Protein AF-A0A849IU50-F1 (afdb_monomer_lite)

Secondary structure (DSSP, 8-state):
----SSHHHHHHHHHHHHHHHHHHHHHHHHHHHHHTT--------S--TTGGGTS---HHHHHHTTPEE---EE-TTSSEEEEEEEETTEEEEEEEESS-TT-EEE-SSPBPP-GGG---SEEE-TTSSEEEEEBTTS-EEEEETTT--EEEEE-SS-EEEEEE-TTSSEEEEEETTTEEEEEEEETTEEEEEEEEE-----S--PPP-

Structure (mmCIF, N/CA/C/O backbone):
data_AF-A0A849IU50-F1
#
_entry.id   AF-A0A849IU50-F1
#
loop_
_atom_site.group_PDB
_atom_site.id
_atom_site.type_symbol
_atom_site.label_atom_id
_atom_site.label_alt_id
_atom_site.label_comp_id
_atom_site.label_asym_id
_atom_site.label_entity_id
_atom_site.label_seq_id
_atom_site.pdbx_PDB_ins_code
_atom_site.Cartn_x
_atom_site.Cartn_y
_atom_site.Cartn_z
_atom_site.occupancy
_atom_site.B_iso_or_equiv
_atom_site.auth_seq_id
_atom_site.auth_comp_id
_atom_site.auth_asym_id
_atom_site.auth_atom_id
_atom_site.pdbx_PDB_model_num
ATOM 1 N N . MET A 1 1 ? 48.945 -12.410 -30.401 1.00 40.97 1 MET A N 1
ATOM 2 C CA . MET A 1 1 ? 48.458 -11.023 -30.234 1.00 40.97 1 MET A CA 1
ATOM 3 C C . MET A 1 1 ? 46.936 -11.037 -30.198 1.00 40.97 1 MET A C 1
ATOM 5 O O . MET A 1 1 ? 46.353 -11.121 -31.264 1.00 40.97 1 MET A O 1
ATOM 9 N N . SER A 1 2 ? 46.292 -11.026 -29.023 1.00 43.66 2 SER A N 1
ATOM 10 C CA . SER A 1 2 ? 44.904 -10.536 -28.884 1.00 43.66 2 SER A CA 1
ATOM 11 C C . SER A 1 2 ? 44.468 -10.513 -27.413 1.00 43.66 2 SER A C 1
ATOM 13 O O . SER A 1 2 ? 43.942 -11.493 -26.901 1.00 43.66 2 SER A O 1
ATOM 15 N N . THR A 1 3 ? 44.691 -9.400 -26.715 1.00 44.81 3 THR A N 1
ATOM 16 C CA . THR A 1 3 ? 44.113 -9.148 -25.381 1.00 44.81 3 THR A CA 1
ATOM 17 C C . THR A 1 3 ? 43.923 -7.646 -25.175 1.00 44.81 3 THR A C 1
ATOM 19 O O . THR A 1 3 ? 44.649 -7.046 -24.397 1.00 44.81 3 THR A O 1
ATOM 22 N N . HIS A 1 4 ? 42.973 -7.009 -25.874 1.00 45.38 4 HIS A N 1
ATOM 23 C CA . HIS A 1 4 ? 42.577 -5.624 -25.539 1.00 45.38 4 HIS A CA 1
ATOM 24 C C . HIS A 1 4 ? 41.093 -5.256 -25.748 1.00 45.38 4 HIS A C 1
ATOM 26 O O . HIS A 1 4 ? 40.709 -4.129 -25.451 1.00 45.38 4 HIS A O 1
ATOM 32 N N . TYR A 1 5 ? 40.206 -6.176 -26.148 1.00 42.84 5 TYR A N 1
ATOM 33 C CA . TYR A 1 5 ? 38.819 -5.809 -26.504 1.00 42.84 5 TYR A CA 1
ATOM 34 C C . TYR A 1 5 ? 37.797 -5.794 -25.339 1.00 42.84 5 TYR A C 1
ATOM 36 O O . TYR A 1 5 ? 36.675 -5.324 -25.502 1.00 42.84 5 TYR A O 1
ATOM 44 N N . GLY A 1 6 ? 38.158 -6.270 -24.139 1.00 37.28 6 GLY A N 1
ATOM 45 C CA . GLY A 1 6 ? 37.210 -6.451 -23.020 1.00 37.28 6 GLY A CA 1
ATOM 46 C C . GLY A 1 6 ? 37.009 -5.248 -22.083 1.00 37.28 6 GLY A C 1
ATOM 47 O O . GLY A 1 6 ? 36.030 -5.210 -21.334 1.00 37.28 6 GLY A O 1
ATOM 48 N N . ALA A 1 7 ? 37.911 -4.262 -22.101 1.00 41.66 7 ALA A N 1
ATOM 49 C CA . ALA A 1 7 ? 37.886 -3.138 -21.156 1.00 41.66 7 ALA A CA 1
ATOM 50 C C . ALA A 1 7 ? 36.984 -1.973 -21.616 1.00 41.66 7 ALA A C 1
ATOM 52 O O . ALA A 1 7 ? 36.326 -1.337 -20.789 1.00 41.66 7 ALA A O 1
ATOM 53 N N . GLY A 1 8 ? 36.878 -1.734 -22.930 1.00 37.03 8 GLY A N 1
ATOM 54 C CA . GLY A 1 8 ? 36.106 -0.613 -23.489 1.00 37.03 8 GLY A CA 1
ATOM 55 C C . GLY A 1 8 ? 34.594 -0.723 -23.260 1.00 37.03 8 GLY A C 1
ATOM 56 O O . GLY A 1 8 ? 33.933 0.260 -22.926 1.00 37.03 8 GLY A O 1
ATOM 57 N N . VAL A 1 9 ? 34.038 -1.937 -23.333 1.00 43.34 9 VAL A N 1
ATOM 58 C CA . VAL A 1 9 ? 32.589 -2.174 -23.180 1.00 43.34 9 VAL A CA 1
ATOM 59 C C . VAL A 1 9 ? 32.124 -2.000 -21.724 1.00 43.34 9 VAL A C 1
ATOM 61 O O . VAL A 1 9 ? 31.010 -1.533 -21.479 1.00 43.34 9 VAL A O 1
ATOM 64 N N . ARG A 1 10 ? 32.981 -2.306 -20.735 1.00 45.91 10 ARG A N 1
ATOM 65 C CA . ARG A 1 10 ? 32.671 -2.082 -19.308 1.00 45.91 10 ARG A CA 1
ATOM 66 C C . ARG A 1 10 ? 32.697 -0.597 -18.937 1.00 45.91 10 ARG A C 1
ATOM 68 O O . ARG A 1 10 ? 31.856 -0.166 -18.150 1.00 45.91 10 ARG A O 1
ATOM 75 N N . MET A 1 11 ? 33.595 0.196 -19.531 1.00 42.31 11 MET A N 1
ATOM 76 C CA . MET A 1 11 ? 33.608 1.652 -19.333 1.00 42.31 11 MET A CA 1
ATOM 77 C C . MET A 1 11 ? 32.380 2.337 -19.947 1.00 42.31 11 MET A C 1
ATOM 79 O O . MET A 1 11 ? 31.773 3.184 -19.294 1.00 42.31 11 MET A O 1
ATOM 83 N N . LEU A 1 12 ? 31.948 1.928 -21.145 1.00 39.84 12 LEU A N 1
ATOM 84 C CA . LEU A 1 12 ? 30.780 2.511 -21.822 1.00 39.84 12 LEU A CA 1
ATOM 85 C C . LEU A 1 12 ? 29.457 2.263 -21.072 1.00 39.84 12 LEU A C 1
ATOM 87 O O . LEU A 1 12 ? 28.616 3.160 -20.994 1.00 39.84 12 LEU A O 1
ATOM 91 N N . LYS A 1 13 ? 29.288 1.090 -20.441 1.00 41.19 13 LYS A N 1
ATOM 92 C CA . LYS A 1 13 ? 28.121 0.804 -19.583 1.00 41.19 13 LYS A CA 1
ATOM 93 C C . LYS A 1 13 ? 28.115 1.646 -18.301 1.00 41.19 13 LYS A C 1
ATOM 95 O O . LYS A 1 13 ? 27.057 2.105 -17.879 1.00 41.19 13 LYS A O 1
ATOM 100 N N . ARG A 1 14 ? 29.288 1.905 -17.707 1.00 42.28 14 ARG A N 1
ATOM 101 C CA . ARG A 1 14 ? 29.425 2.744 -16.502 1.00 42.28 14 ARG A CA 1
ATOM 102 C C . ARG A 1 14 ? 29.185 4.228 -16.806 1.00 42.28 14 ARG A C 1
ATOM 104 O O . ARG A 1 14 ? 28.543 4.907 -16.013 1.00 42.28 14 ARG A O 1
ATOM 111 N N . ALA A 1 15 ? 29.622 4.705 -17.973 1.00 37.53 15 ALA A N 1
ATOM 112 C CA . ALA A 1 15 ? 29.399 6.078 -18.428 1.00 37.53 15 ALA A CA 1
ATOM 113 C C . ALA A 1 15 ? 27.917 6.372 -18.728 1.00 37.53 15 ALA A C 1
ATOM 115 O O . ALA A 1 15 ? 27.412 7.412 -18.311 1.00 37.53 15 ALA A O 1
ATOM 116 N N . ARG A 1 16 ? 27.190 5.434 -19.360 1.00 46.94 16 ARG A N 1
ATOM 117 C CA . ARG A 1 16 ? 25.733 5.562 -19.563 1.00 46.94 16 ARG A CA 1
ATOM 118 C C . ARG A 1 16 ? 24.959 5.564 -18.244 1.00 46.94 16 ARG A C 1
ATOM 120 O O . ARG A 1 16 ? 24.074 6.392 -18.075 1.00 46.94 16 ARG A O 1
ATOM 127 N N . ARG A 1 17 ? 25.355 4.723 -17.279 1.00 43.34 17 ARG A N 1
ATOM 128 C CA . ARG A 1 17 ? 24.753 4.681 -15.934 1.00 43.34 17 ARG A CA 1
ATOM 129 C C . ARG A 1 17 ? 24.922 6.015 -15.195 1.00 43.34 17 ARG A C 1
ATOM 131 O O . ARG A 1 17 ? 23.960 6.525 -14.646 1.00 43.34 17 ARG A O 1
ATOM 138 N N . LEU A 1 18 ? 26.111 6.621 -15.255 1.00 44.47 18 LEU A N 1
ATOM 139 C CA . LEU A 1 18 ? 26.387 7.925 -14.630 1.00 44.47 18 LEU A CA 1
ATOM 140 C C . LEU A 1 18 ? 25.690 9.098 -15.338 1.00 44.47 18 LEU A C 1
ATOM 142 O O . LEU A 1 18 ? 25.283 10.050 -14.677 1.00 44.47 18 LEU A O 1
ATOM 146 N N . SER A 1 19 ? 25.536 9.028 -16.663 1.00 40.59 19 SER A N 1
ATOM 147 C CA . SER A 1 19 ? 24.771 10.005 -17.448 1.00 40.59 19 SER A CA 1
ATOM 148 C C . SER A 1 19 ? 23.280 9.956 -17.101 1.00 40.59 19 SER A C 1
ATOM 150 O O . SER A 1 19 ? 22.681 11.002 -16.870 1.00 40.59 19 SER A O 1
ATOM 152 N N . GLN A 1 20 ? 22.710 8.759 -16.958 1.00 45.75 20 GLN A N 1
ATOM 153 C CA . GLN A 1 20 ? 21.302 8.568 -16.610 1.00 45.75 20 GLN A CA 1
ATOM 154 C C . GLN A 1 20 ? 21.003 9.007 -15.165 1.00 45.75 20 GLN A C 1
ATOM 156 O O . GLN A 1 20 ? 20.017 9.691 -14.922 1.00 45.75 20 GLN A O 1
ATOM 161 N N . THR A 1 21 ? 21.900 8.728 -14.209 1.00 44.00 21 THR A N 1
ATOM 162 C CA . THR A 1 21 ? 21.760 9.214 -12.822 1.00 44.00 21 THR A CA 1
ATOM 163 C C . THR A 1 21 ? 21.886 10.737 -12.709 1.00 44.00 21 THR A C 1
ATOM 165 O O . THR A 1 21 ? 21.257 11.337 -11.840 1.00 44.00 21 THR A O 1
ATOM 168 N N . ARG A 1 22 ? 22.682 11.387 -13.571 1.00 51.91 22 ARG A N 1
ATOM 169 C CA . ARG A 1 22 ? 22.778 12.857 -13.618 1.00 51.91 22 ARG A CA 1
ATOM 170 C C . ARG A 1 22 ? 21.532 13.497 -14.223 1.00 51.91 22 ARG A C 1
ATOM 172 O O . ARG A 1 22 ? 21.048 14.464 -13.650 1.00 51.91 22 ARG A O 1
ATOM 179 N N . GLN A 1 23 ? 20.988 12.916 -15.291 1.00 56.03 23 GLN A N 1
ATOM 180 C CA . GLN A 1 23 ? 19.752 13.397 -15.911 1.00 56.03 23 GLN A CA 1
ATOM 181 C C . GLN A 1 23 ? 18.566 13.301 -14.939 1.00 56.03 23 GLN A C 1
ATOM 183 O O . GLN A 1 23 ? 17.853 14.275 -14.743 1.00 56.03 23 GLN A O 1
ATOM 188 N N . ILE A 1 24 ? 18.443 12.179 -14.217 1.00 51.12 24 ILE A N 1
ATOM 189 C CA . ILE A 1 24 ? 17.417 11.993 -13.176 1.00 51.12 24 ILE A CA 1
ATOM 190 C C . ILE A 1 24 ? 17.572 13.017 -12.038 1.00 51.12 24 ILE A C 1
ATOM 192 O O . ILE A 1 24 ? 16.579 13.467 -11.478 1.00 51.12 24 ILE A O 1
ATOM 196 N N . ARG A 1 25 ? 18.802 13.416 -11.683 1.00 51.44 25 ARG A N 1
ATOM 197 C CA . ARG A 1 25 ? 19.039 14.460 -10.669 1.00 51.44 25 ARG A CA 1
ATOM 198 C C . ARG A 1 25 ? 18.658 15.860 -11.156 1.00 51.44 25 ARG A C 1
ATOM 200 O O . ARG A 1 25 ? 18.126 16.621 -10.358 1.00 51.44 25 ARG A O 1
ATOM 207 N N . GLN A 1 26 ? 18.902 16.186 -12.425 1.00 57.94 26 GLN A N 1
ATOM 208 C CA . GLN A 1 26 ? 18.514 17.478 -13.004 1.00 57.94 26 GLN A CA 1
ATOM 209 C C . GLN A 1 26 ? 16.997 17.601 -13.156 1.00 57.94 26 GLN A C 1
ATOM 211 O O . GLN A 1 26 ? 16.426 18.566 -12.658 1.00 57.94 26 GLN A O 1
ATOM 216 N N . ASP A 1 27 ? 16.332 16.580 -13.697 1.00 55.53 27 ASP A N 1
ATOM 217 C CA . ASP A 1 27 ? 14.871 16.578 -13.834 1.00 55.53 27 ASP A CA 1
ATOM 218 C C . ASP A 1 27 ? 14.171 16.620 -12.454 1.00 55.53 27 ASP A C 1
ATOM 220 O O . ASP A 1 27 ? 13.093 17.199 -12.308 1.00 55.53 27 ASP A O 1
ATOM 224 N N . ARG A 1 28 ? 14.801 16.048 -11.411 1.00 52.62 28 ARG A N 1
ATOM 225 C CA . ARG A 1 28 ? 14.364 16.158 -10.005 1.00 52.62 28 ARG A CA 1
ATOM 226 C C . ARG A 1 28 ? 14.528 17.566 -9.439 1.00 52.62 28 ARG A C 1
ATOM 228 O O . ARG A 1 28 ? 13.620 18.028 -8.757 1.00 52.62 28 ARG A O 1
ATOM 235 N N . GLN A 1 29 ? 15.646 18.236 -9.711 1.00 50.09 29 GLN A N 1
ATOM 236 C CA . GLN A 1 29 ? 15.882 19.599 -9.235 1.00 50.09 29 GLN A CA 1
ATOM 237 C C . GLN A 1 29 ? 14.910 20.587 -9.898 1.00 50.09 29 GLN A C 1
ATOM 239 O O . GLN A 1 29 ? 14.308 21.403 -9.212 1.00 50.09 29 GLN A O 1
ATOM 244 N N . GLU A 1 30 ? 14.635 20.426 -11.194 1.00 55.97 30 GLU A N 1
ATOM 245 C CA . GLU A 1 30 ? 13.658 21.253 -11.912 1.00 55.97 30 GLU A CA 1
ATOM 246 C C . GLU A 1 30 ? 12.204 20.996 -11.470 1.00 55.97 30 GLU A C 1
ATOM 248 O O . GLU A 1 30 ? 11.379 21.911 -11.491 1.00 55.97 30 GLU A O 1
ATOM 253 N N . ARG A 1 31 ? 11.862 19.770 -11.039 1.00 55.56 31 ARG A N 1
ATOM 254 C CA . ARG A 1 31 ? 10.550 19.471 -10.431 1.00 55.56 31 ARG A CA 1
ATOM 255 C C . ARG A 1 31 ? 10.438 20.002 -9.000 1.00 55.56 31 ARG A C 1
ATOM 257 O O . ARG A 1 31 ? 9.394 20.551 -8.659 1.00 55.56 31 ARG A O 1
ATOM 264 N N . GLN A 1 32 ? 11.500 19.902 -8.198 1.00 47.00 32 GLN A N 1
ATOM 265 C CA . GLN A 1 32 ? 11.554 20.482 -6.852 1.00 47.00 32 GLN A CA 1
ATOM 266 C C . GLN A 1 32 ? 11.503 22.011 -6.877 1.00 47.00 32 GLN A C 1
ATOM 268 O O . GLN A 1 32 ? 10.804 22.594 -6.060 1.00 47.00 32 GLN A O 1
ATOM 273 N N . GLU A 1 33 ? 12.150 22.672 -7.837 1.00 46.12 33 GLU A N 1
ATOM 274 C CA . GLU A 1 33 ? 12.083 24.132 -7.998 1.00 46.12 33 GLU A CA 1
ATOM 275 C C . GLU A 1 33 ? 10.693 24.602 -8.467 1.00 46.12 33 GLU A C 1
ATOM 277 O O . GLU A 1 33 ? 10.261 25.693 -8.105 1.00 46.12 33 GLU A O 1
ATOM 282 N N . ARG A 1 34 ? 9.931 23.759 -9.183 1.00 50.56 34 ARG A N 1
ATOM 283 C CA . ARG A 1 34 ? 8.513 24.028 -9.502 1.00 50.56 34 ARG A CA 1
ATOM 284 C C . ARG A 1 34 ? 7.551 23.747 -8.342 1.00 50.56 34 ARG A C 1
ATOM 286 O O . ARG A 1 34 ? 6.462 24.310 -8.330 1.00 50.56 34 ARG A O 1
ATOM 293 N N . GLN A 1 35 ? 7.923 22.887 -7.393 1.00 43.88 35 GLN A N 1
ATOM 294 C CA . GLN A 1 35 ? 7.148 22.587 -6.176 1.00 43.88 35 GLN A CA 1
ATOM 295 C C . GLN A 1 35 ? 7.587 23.409 -4.948 1.00 43.88 35 GLN A C 1
ATOM 297 O O . GLN A 1 35 ? 6.901 23.399 -3.929 1.00 43.88 35 GLN A O 1
ATOM 302 N N . GLY A 1 36 ? 8.703 24.134 -5.041 1.00 35.12 36 GLY A N 1
ATOM 303 C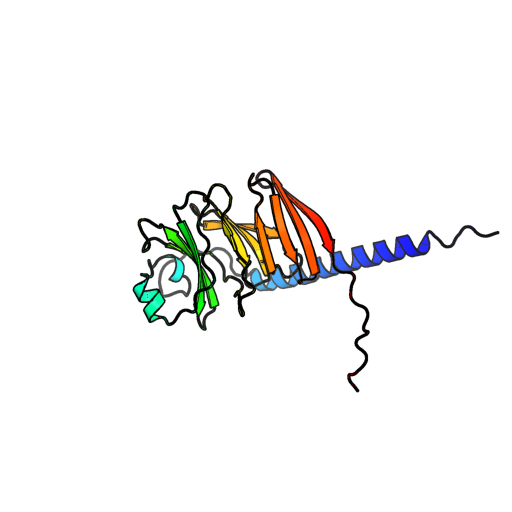 CA . GLY A 1 36 ? 9.400 24.764 -3.919 1.00 35.12 36 GLY A CA 1
ATOM 304 C C . GLY A 1 36 ? 8.839 26.091 -3.409 1.00 35.12 36 GLY A C 1
ATOM 305 O O . GLY A 1 36 ? 9.450 26.664 -2.514 1.00 35.12 36 GLY A O 1
ATOM 306 N N . ASP A 1 37 ? 7.702 26.576 -3.916 1.00 38.31 37 ASP A N 1
ATOM 307 C CA . ASP A 1 37 ? 7.102 27.838 -3.441 1.00 38.31 37 ASP A CA 1
ATOM 308 C C . ASP A 1 37 ? 5.909 27.646 -2.487 1.00 38.31 37 ASP A C 1
ATOM 310 O O . ASP A 1 37 ? 5.170 28.580 -2.192 1.00 38.31 37 ASP A O 1
ATOM 314 N N . GLN A 1 38 ? 5.716 26.438 -1.947 1.00 38.53 38 GLN A N 1
ATOM 315 C CA . GLN A 1 38 ? 4.809 26.228 -0.813 1.00 38.53 38 GLN A CA 1
ATOM 316 C C . GLN A 1 38 ? 5.605 26.006 0.468 1.00 38.53 38 GLN A C 1
ATOM 318 O O . GLN A 1 38 ? 5.629 24.933 1.070 1.00 38.53 38 GLN A O 1
ATOM 323 N N . GLY A 1 39 ? 6.273 27.087 0.876 1.00 29.62 39 GLY A N 1
ATOM 324 C CA . GLY A 1 39 ? 6.717 27.268 2.245 1.00 29.62 39 GLY A CA 1
ATOM 325 C C . GLY A 1 39 ? 5.530 27.114 3.191 1.00 29.62 39 GLY A C 1
ATOM 326 O O . GLY A 1 39 ? 4.493 27.753 3.029 1.00 29.62 39 GLY A O 1
ATOM 327 N N . CYS A 1 40 ? 5.708 26.238 4.173 1.00 34.72 40 CYS A N 1
ATOM 328 C CA . CYS A 1 40 ? 4.840 26.070 5.325 1.00 34.72 40 CYS A CA 1
ATOM 329 C C . CYS A 1 40 ? 4.443 27.445 5.900 1.00 34.72 40 CYS A C 1
ATOM 331 O O . CYS A 1 40 ? 5.247 28.107 6.557 1.00 34.72 40 CYS A O 1
ATOM 333 N N . LEU A 1 41 ? 3.207 27.881 5.645 1.00 24.56 41 LEU A N 1
ATOM 334 C CA . LEU A 1 41 ? 2.594 29.031 6.299 1.00 24.56 41 LEU A CA 1
ATOM 335 C C . LEU A 1 41 ? 1.184 28.637 6.747 1.00 24.56 41 LEU A C 1
ATOM 337 O O . LEU A 1 41 ? 0.235 28.611 5.969 1.00 24.56 41 LEU A O 1
ATOM 341 N N . ILE A 1 42 ? 1.052 28.314 8.032 1.00 41.75 42 ILE A N 1
ATOM 342 C CA . ILE A 1 42 ? -0.247 28.148 8.680 1.00 41.75 42 ILE A CA 1
ATOM 343 C C . ILE A 1 42 ? -0.816 29.546 8.942 1.00 41.75 42 ILE A C 1
ATOM 345 O O . ILE A 1 42 ? -0.403 30.196 9.900 1.00 41.75 42 ILE A O 1
ATOM 349 N N . ILE A 1 43 ? -1.800 29.986 8.148 1.00 26.73 43 ILE A N 1
ATOM 350 C CA . ILE A 1 43 ? -2.805 30.970 8.582 1.00 26.73 43 ILE A CA 1
ATOM 351 C C . ILE A 1 43 ? -4.201 30.507 8.145 1.00 26.73 43 ILE A C 1
ATOM 353 O O . ILE A 1 43 ? -4.432 30.033 7.040 1.00 26.73 43 ILE A O 1
ATOM 357 N N . LYS A 1 44 ? -5.111 30.608 9.110 1.00 41.91 44 LYS A N 1
ATOM 358 C CA . LYS A 1 44 ? -6.459 30.052 9.189 1.00 41.91 44 LYS A CA 1
ATOM 359 C C . LYS A 1 44 ? -7.475 30.904 8.409 1.00 41.91 44 LYS A C 1
ATOM 361 O O . LYS A 1 44 ? -7.455 32.123 8.537 1.00 41.91 44 LYS A O 1
ATOM 366 N N . LEU A 1 45 ? -8.443 30.194 7.814 1.00 32.25 45 LEU A N 1
ATOM 367 C CA . LEU A 1 45 ? -9.796 30.582 7.365 1.00 32.25 45 LEU A CA 1
ATOM 368 C C . LEU A 1 45 ? -9.989 30.865 5.867 1.00 32.25 45 LEU A C 1
ATOM 370 O O . LEU A 1 45 ? -9.614 31.916 5.364 1.00 32.25 45 LEU A O 1
ATOM 374 N N . GLY A 1 46 ? -10.754 29.965 5.231 1.00 31.08 46 GLY A N 1
ATOM 375 C CA . GLY A 1 46 ? -11.600 30.288 4.079 1.00 31.08 46 GLY A CA 1
ATOM 376 C C . GLY A 1 46 ? -11.559 29.279 2.932 1.00 31.08 46 GLY A C 1
ATOM 377 O O . GLY A 1 46 ? -11.029 29.612 1.886 1.00 31.08 46 GLY A O 1
ATOM 378 N N . LEU A 1 47 ? -12.168 28.099 3.132 1.00 42.28 47 LEU A N 1
ATOM 379 C CA . LEU A 1 47 ? -12.526 27.088 2.114 1.00 42.28 47 LEU A CA 1
ATOM 380 C C . LEU A 1 47 ? -11.378 26.659 1.183 1.00 42.28 47 LEU A C 1
ATOM 382 O O . LEU A 1 47 ? -11.246 27.141 0.061 1.00 42.28 47 LEU A O 1
ATOM 386 N N . ASP A 1 48 ? -10.593 25.694 1.655 1.00 26.89 48 ASP A N 1
ATOM 387 C CA . ASP A 1 48 ? -9.493 25.074 0.919 1.00 26.89 48 ASP A CA 1
ATOM 388 C C . ASP A 1 48 ? -9.830 23.607 0.591 1.00 26.89 48 ASP A C 1
ATOM 390 O O . ASP A 1 48 ? -10.555 22.929 1.321 1.00 26.89 48 ASP A O 1
ATOM 394 N N . MET A 1 49 ? -9.302 23.103 -0.524 1.00 33.50 49 MET A N 1
ATOM 395 C CA . MET A 1 49 ? -9.521 21.752 -1.072 1.00 33.50 49 MET A CA 1
ATOM 396 C C . MET A 1 49 ? -8.977 20.616 -0.172 1.00 33.50 49 MET A C 1
ATOM 398 O O . MET A 1 49 ? -9.003 19.447 -0.554 1.00 33.50 49 MET A O 1
ATOM 402 N N . THR A 1 50 ? -8.517 20.952 1.035 1.00 35.31 50 THR A N 1
ATOM 403 C CA . THR A 1 50 ? -8.017 20.090 2.116 1.00 35.31 50 THR A CA 1
ATOM 404 C C . THR A 1 50 ? -9.116 19.481 3.006 1.00 35.31 50 THR A C 1
ATOM 406 O O . THR A 1 50 ? -8.822 18.639 3.856 1.00 35.31 50 THR A O 1
ATOM 409 N N . ASP A 1 51 ? -10.393 19.822 2.806 1.00 34.41 51 ASP A N 1
ATOM 410 C CA . ASP A 1 51 ? -11.487 19.408 3.708 1.00 34.41 51 ASP A CA 1
ATOM 411 C C . ASP A 1 51 ? -11.928 17.931 3.609 1.00 34.41 51 ASP A C 1
ATOM 413 O O . ASP A 1 51 ? -12.745 17.469 4.408 1.00 34.41 51 ASP A O 1
ATOM 417 N N . PHE A 1 52 ? -11.355 17.129 2.706 1.00 38.97 52 PHE A N 1
ATOM 418 C CA . PHE A 1 52 ? -11.619 15.681 2.694 1.00 38.97 52 PHE A CA 1
ATOM 419 C C . PHE A 1 52 ? -10.973 14.936 3.872 1.00 38.97 52 PHE A C 1
ATOM 421 O O . PHE A 1 52 ? -11.426 13.849 4.219 1.00 38.97 52 PHE A O 1
ATOM 428 N N . ALA A 1 53 ? -9.954 15.518 4.516 1.00 37.03 53 ALA A N 1
ATOM 429 C CA . ALA A 1 53 ? -9.229 14.875 5.614 1.00 37.03 53 ALA A CA 1
ATOM 430 C C . ALA A 1 53 ? -9.884 15.060 6.998 1.00 37.03 53 ALA A C 1
ATOM 432 O O . ALA A 1 53 ? -9.425 14.462 7.969 1.00 37.03 53 ALA A O 1
ATOM 433 N N . LYS A 1 54 ? -10.931 15.892 7.126 1.00 35.66 54 LYS A N 1
ATOM 434 C CA . LYS A 1 54 ? -11.552 16.211 8.432 1.00 35.66 54 LYS A CA 1
ATOM 435 C C . LYS A 1 54 ? -13.061 16.052 8.507 1.00 35.66 54 LYS A C 1
ATOM 437 O O . LYS A 1 54 ? -13.611 16.134 9.604 1.00 35.66 54 LYS A O 1
ATOM 442 N N . VAL A 1 55 ? -13.736 15.798 7.392 1.00 33.28 55 VAL A N 1
ATOM 443 C CA . VAL A 1 55 ? -15.150 15.436 7.436 1.00 33.28 55 VAL A CA 1
ATOM 444 C C . VAL A 1 55 ? -15.225 13.913 7.481 1.00 33.28 55 VAL A C 1
ATOM 446 O O . VAL A 1 55 ? -14.802 13.283 6.510 1.00 33.28 55 VAL A O 1
ATOM 449 N N . PRO A 1 56 ? -15.748 13.290 8.556 1.00 40.50 56 PRO A N 1
ATOM 450 C CA . PRO A 1 56 ? -16.145 11.892 8.497 1.00 40.50 56 PRO A CA 1
ATOM 451 C C . PRO A 1 56 ? -17.214 11.779 7.408 1.00 40.50 56 PRO A C 1
ATOM 453 O O . PRO A 1 56 ? -18.390 12.068 7.618 1.00 40.50 56 PRO A O 1
ATOM 456 N N . MET A 1 57 ? -16.791 11.453 6.188 1.00 45.91 57 MET A N 1
ATOM 457 C CA . MET A 1 57 ? -17.711 11.202 5.096 1.00 45.91 57 MET A CA 1
ATOM 458 C C . MET A 1 57 ? -18.404 9.896 5.452 1.00 45.91 57 MET A C 1
ATOM 460 O O . MET A 1 57 ? -17.742 8.869 5.541 1.00 45.91 57 MET A O 1
ATOM 464 N N . SER A 1 58 ? -19.707 9.918 5.731 1.00 47.50 58 SER A N 1
ATOM 465 C CA . SER A 1 58 ? -20.421 8.682 6.051 1.00 47.50 58 SER A CA 1
ATOM 466 C C . SER A 1 58 ? -20.383 7.721 4.856 1.00 47.50 58 SER A C 1
ATOM 468 O O . SER A 1 58 ? -20.145 8.117 3.709 1.00 47.50 58 SER A O 1
ATOM 470 N N . ALA A 1 59 ? -20.614 6.429 5.097 1.00 47.88 59 ALA A N 1
ATOM 471 C CA . ALA A 1 59 ? -20.732 5.454 4.010 1.00 47.88 59 ALA A CA 1
ATOM 472 C C . ALA A 1 59 ? -21.869 5.833 3.045 1.00 47.88 59 ALA A C 1
ATOM 474 O O . ALA A 1 59 ? -21.734 5.647 1.839 1.00 47.88 59 ALA A O 1
ATOM 475 N N . GLU A 1 60 ? -22.926 6.470 3.556 1.00 40.78 60 GLU A N 1
ATOM 476 C CA . GLU A 1 60 ? -24.020 7.005 2.743 1.00 40.78 60 GLU A CA 1
ATOM 477 C C . GLU A 1 60 ? -23.589 8.207 1.902 1.00 40.78 60 GLU A C 1
ATOM 479 O O . GLU A 1 60 ? -24.005 8.305 0.755 1.00 40.78 60 GLU A O 1
ATOM 484 N N . ALA A 1 61 ? -22.723 9.090 2.409 1.00 50.31 61 ALA A N 1
ATOM 485 C CA . ALA A 1 61 ? -22.188 10.206 1.628 1.00 50.31 61 ALA A CA 1
ATOM 486 C C . ALA A 1 61 ? -21.246 9.724 0.509 1.00 50.31 61 ALA A C 1
ATOM 488 O O . ALA A 1 61 ? -21.285 10.247 -0.603 1.00 50.31 61 ALA A O 1
ATOM 489 N N . ALA A 1 62 ? -20.455 8.679 0.772 1.00 52.66 62 ALA A N 1
ATOM 490 C CA . ALA A 1 62 ? -19.641 8.008 -0.241 1.00 52.66 62 ALA A CA 1
ATOM 491 C C . ALA A 1 62 ? -20.505 7.303 -1.308 1.00 52.66 62 ALA A C 1
ATOM 493 O O . ALA A 1 62 ? -20.224 7.411 -2.502 1.00 52.66 62 ALA A O 1
ATOM 494 N N . ALA A 1 63 ? -21.590 6.638 -0.895 1.00 46.41 63 ALA A N 1
ATOM 495 C CA . ALA A 1 63 ? -22.553 6.012 -1.801 1.00 46.41 63 ALA A CA 1
ATOM 496 C C . ALA A 1 63 ? -23.342 7.051 -2.623 1.00 46.41 63 ALA A C 1
ATOM 498 O O . ALA A 1 63 ? -23.519 6.884 -3.829 1.00 46.41 63 ALA A O 1
ATOM 499 N N . ALA A 1 64 ? -23.752 8.163 -2.005 1.00 44.59 64 ALA A N 1
ATOM 500 C CA . ALA A 1 64 ? -24.437 9.274 -2.667 1.00 44.59 64 ALA A CA 1
ATOM 501 C C . ALA A 1 64 ? -23.536 10.007 -3.677 1.00 44.59 64 ALA A C 1
ATOM 503 O O . ALA A 1 64 ? -24.029 10.555 -4.661 1.00 44.59 64 ALA A O 1
ATOM 504 N N . ALA A 1 65 ? -22.215 9.981 -3.476 1.00 54.44 65 ALA A N 1
ATOM 505 C CA . ALA A 1 65 ? -21.236 10.593 -4.370 1.00 54.44 65 ALA A CA 1
ATOM 506 C C . ALA A 1 65 ? -20.928 9.770 -5.642 1.00 54.44 65 ALA A C 1
ATOM 508 O O . ALA A 1 65 ? -20.091 10.195 -6.437 1.00 54.44 65 ALA A O 1
ATOM 509 N N . SER A 1 66 ? -21.602 8.630 -5.870 1.00 55.09 66 SER A N 1
ATOM 510 C CA . SER A 1 66 ? -21.372 7.744 -7.031 1.00 55.09 66 SER A CA 1
ATOM 511 C C . SER A 1 66 ? -19.908 7.307 -7.171 1.00 55.09 66 SER A C 1
ATOM 513 O O . SER A 1 66 ? -19.344 7.292 -8.266 1.00 55.09 66 SER A O 1
ATOM 515 N N . LEU A 1 67 ? -19.271 6.985 -6.045 1.00 68.56 67 LEU A N 1
ATOM 516 C CA . LEU A 1 67 ? -17.884 6.537 -6.034 1.00 68.56 67 LEU A CA 1
ATOM 517 C C . LEU A 1 67 ? -17.785 5.115 -6.591 1.00 68.56 67 LEU A C 1
ATOM 519 O O . LEU A 1 67 ? -18.506 4.215 -6.161 1.00 68.56 67 LEU A O 1
ATOM 523 N N . SER A 1 68 ? -16.853 4.900 -7.519 1.00 76.56 68 SER A N 1
ATOM 524 C CA . SER A 1 68 ? -16.448 3.547 -7.900 1.00 76.56 68 SER A CA 1
ATOM 525 C C . SER A 1 68 ? -15.492 3.026 -6.837 1.00 76.56 68 SER A C 1
ATOM 527 O O . SER A 1 68 ? -14.477 3.663 -6.558 1.00 76.56 68 SER A O 1
ATOM 529 N N . LEU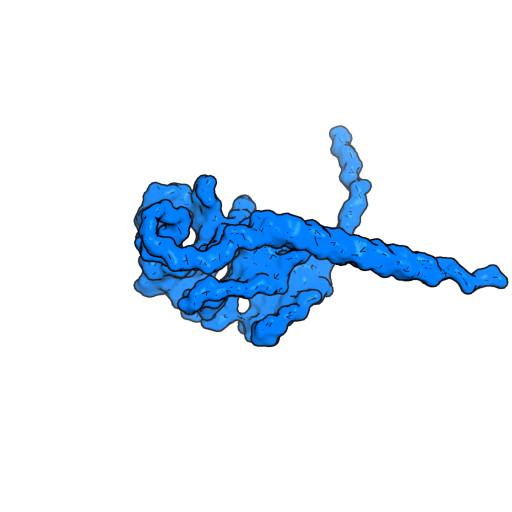 A 1 69 ? -15.801 1.880 -6.239 1.00 79.38 69 LEU A N 1
ATOM 530 C CA . LEU A 1 69 ? -14.953 1.281 -5.211 1.00 79.38 69 LEU A CA 1
ATOM 531 C C . LEU A 1 69 ? -13.990 0.270 -5.834 1.00 79.38 69 LEU A C 1
ATOM 533 O O . LEU A 1 69 ? -14.357 -0.482 -6.735 1.00 79.38 69 LEU A O 1
ATOM 537 N N . GLY A 1 70 ? -12.750 0.273 -5.355 1.00 79.69 70 GLY A N 1
ATOM 538 C CA . GLY A 1 70 ? -11.770 -0.755 -5.681 1.00 79.69 70 GLY A CA 1
ATOM 539 C C . GLY A 1 70 ? -11.891 -1.983 -4.776 1.00 79.69 70 GLY A C 1
ATOM 540 O O . GLY A 1 70 ? -12.707 -2.001 -3.851 1.00 79.69 70 GLY A O 1
ATOM 541 N N . PRO A 1 71 ? -11.078 -3.018 -5.038 1.00 83.00 71 PRO A N 1
ATOM 542 C CA . PRO A 1 71 ? -11.131 -4.273 -4.298 1.00 83.00 71 PRO A CA 1
ATOM 543 C C . PRO A 1 71 ? -10.782 -4.065 -2.813 1.00 83.00 71 PRO A C 1
ATOM 545 O O . PRO A 1 71 ? -9.695 -3.569 -2.516 1.00 83.00 71 PRO A O 1
ATOM 548 N N . PRO A 1 72 ? -11.656 -4.457 -1.870 1.00 87.06 72 PRO A N 1
ATOM 549 C CA . PRO A 1 72 ? -11.370 -4.306 -0.451 1.00 87.06 72 PRO A CA 1
ATOM 550 C C . PRO A 1 72 ? -10.296 -5.298 0.011 1.00 87.06 72 PRO A C 1
ATOM 552 O O . PRO A 1 72 ? -10.242 -6.436 -0.460 1.00 87.06 72 PRO A O 1
ATOM 555 N N . LYS A 1 73 ? -9.487 -4.894 0.992 1.00 90.12 73 LYS A N 1
ATOM 556 C CA . LYS A 1 73 ? -8.595 -5.785 1.746 1.00 90.12 73 LYS A CA 1
ATOM 557 C C . LYS A 1 73 ? -8.922 -5.700 3.232 1.00 90.12 73 LYS A C 1
ATOM 559 O O . LYS A 1 73 ? -9.145 -4.611 3.751 1.00 90.12 73 LYS A O 1
ATOM 564 N N . LEU A 1 74 ? -8.958 -6.848 3.900 1.00 93.69 74 LEU A N 1
ATOM 565 C CA . LEU A 1 74 ? -9.108 -6.951 5.350 1.00 93.69 74 LEU A CA 1
ATOM 566 C C . LEU A 1 74 ? -7.717 -6.919 5.997 1.00 93.69 74 LEU A C 1
ATOM 568 O O . LEU A 1 74 ? -6.772 -7.490 5.447 1.00 93.69 74 LEU A O 1
ATOM 572 N N . SER A 1 75 ? -7.585 -6.248 7.136 1.00 94.62 75 SER A N 1
ATOM 573 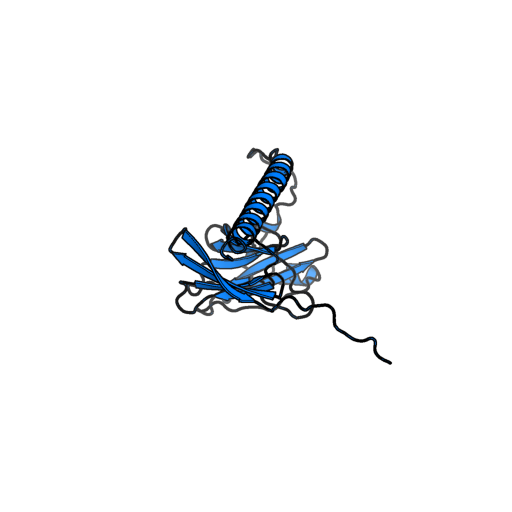C CA . SER A 1 75 ? -6.373 -6.286 7.952 1.00 94.62 75 SER A CA 1
ATOM 574 C C . SER A 1 75 ? -6.146 -7.681 8.544 1.00 94.62 75 SER A C 1
ATOM 576 O O . SER A 1 75 ? -7.080 -8.475 8.668 1.00 94.62 75 SER A O 1
ATOM 578 N N . ALA A 1 76 ? -4.902 -8.004 8.906 1.00 92.06 76 ALA A N 1
ATOM 579 C CA . ALA A 1 76 ? -4.547 -9.343 9.387 1.00 92.06 76 ALA A CA 1
ATOM 580 C C . ALA A 1 76 ? -5.268 -9.713 10.696 1.00 92.06 76 ALA A C 1
ATOM 582 O O . ALA A 1 76 ? -5.627 -10.870 10.904 1.00 92.06 76 ALA A O 1
ATOM 583 N N . ASP A 1 77 ? -5.518 -8.718 11.549 1.00 93.38 77 ASP A N 1
ATOM 584 C CA . ASP A 1 77 ? -6.287 -8.850 12.790 1.00 93.38 77 ASP A CA 1
ATOM 585 C C . ASP A 1 77 ? -7.816 -8.851 12.575 1.00 93.38 77 ASP A C 1
ATOM 587 O O . ASP A 1 77 ? -8.574 -9.024 13.528 1.00 93.38 77 ASP A O 1
ATOM 591 N N . GLY A 1 78 ? -8.284 -8.641 11.340 1.00 94.31 78 GLY A N 1
ATOM 592 C CA . GLY A 1 78 ? -9.700 -8.562 10.993 1.00 94.31 78 GLY A CA 1
ATOM 593 C C . GLY A 1 78 ? -10.415 -7.286 11.445 1.00 94.31 78 GLY A C 1
ATOM 594 O O . GLY A 1 78 ? -11.622 -7.185 11.246 1.00 94.31 78 GLY A O 1
ATOM 595 N N . SER A 1 79 ? -9.717 -6.315 12.043 1.00 92.88 79 SER A N 1
ATOM 596 C CA . SER A 1 79 ? -10.343 -5.135 12.658 1.00 92.88 79 SER A CA 1
ATOM 597 C C . SER A 1 79 ? -10.627 -3.989 11.684 1.00 92.88 79 SER A C 1
ATOM 599 O O . SER A 1 79 ? -11.399 -3.083 12.007 1.00 92.88 79 SER A O 1
ATOM 601 N N . LYS A 1 80 ? -9.999 -3.979 10.501 1.00 92.25 80 LYS A N 1
ATOM 602 C CA . LYS A 1 80 ? -10.079 -2.882 9.525 1.00 92.25 80 LYS A CA 1
ATOM 603 C C . LYS A 1 80 ? -10.239 -3.398 8.106 1.00 92.25 80 LYS A C 1
ATOM 605 O O . LYS A 1 80 ? -9.692 -4.430 7.732 1.00 92.25 80 LYS A O 1
ATOM 610 N N . VAL A 1 81 ? -10.920 -2.612 7.280 1.00 91.56 81 VAL A N 1
ATOM 611 C CA . VAL A 1 81 ? -10.994 -2.819 5.831 1.00 91.56 81 VAL A CA 1
ATOM 612 C C . VAL A 1 81 ? -10.433 -1.592 5.134 1.00 91.56 81 VAL A C 1
ATOM 614 O O . VAL A 1 81 ? -10.846 -0.473 5.437 1.00 91.56 81 VAL A O 1
ATOM 617 N N . CYS A 1 82 ? -9.521 -1.793 4.184 1.00 89.00 82 CYS A N 1
ATOM 618 C CA . CYS A 1 82 ? -9.077 -0.736 3.286 1.00 89.00 82 CYS A CA 1
ATOM 619 C C . CYS A 1 82 ? -9.630 -0.940 1.876 1.00 89.00 82 CYS A C 1
ATOM 621 O O . CYS A 1 82 ? -9.763 -2.067 1.398 1.00 89.00 82 CYS A O 1
ATOM 623 N N . TYR A 1 83 ? -10.001 0.158 1.229 1.00 85.25 83 TYR A N 1
ATOM 624 C CA . TYR A 1 83 ? -10.555 0.159 -0.119 1.00 85.25 83 TYR A CA 1
ATOM 625 C C . TYR A 1 83 ? -10.346 1.525 -0.761 1.00 85.25 83 TYR A C 1
ATOM 627 O O . TYR A 1 83 ? -10.443 2.570 -0.114 1.00 85.25 83 TYR A O 1
ATOM 635 N N . SER A 1 84 ? -10.051 1.532 -2.055 1.00 84.12 84 SER A N 1
ATOM 636 C CA . SER A 1 84 ? -9.986 2.772 -2.820 1.00 84.12 84 SER A CA 1
ATOM 637 C C . SER A 1 84 ? -11.386 3.229 -3.207 1.00 84.12 84 SER A C 1
ATOM 639 O O . SER A 1 84 ? -12.218 2.415 -3.604 1.00 84.12 84 SER A O 1
ATOM 641 N N . ALA A 1 85 ? -11.623 4.531 -3.168 1.00 79.88 85 ALA A N 1
ATOM 642 C CA . ALA A 1 85 ? -12.801 5.158 -3.734 1.00 79.88 85 ALA A CA 1
ATOM 643 C C . ALA A 1 85 ? -12.377 6.133 -4.833 1.00 79.88 85 ALA A C 1
ATOM 645 O O . ALA A 1 85 ? -11.551 7.022 -4.617 1.00 79.88 85 ALA A O 1
ATOM 646 N N . SER A 1 86 ? -12.949 5.947 -6.014 1.00 76.81 86 SER A N 1
ATOM 647 C CA . SER A 1 86 ? -12.664 6.715 -7.217 1.00 76.81 86 SER A CA 1
ATOM 648 C C . SER A 1 86 ? -13.822 7.645 -7.538 1.00 76.81 86 SER A C 1
ATOM 650 O O . SER A 1 86 ? -14.979 7.228 -7.587 1.00 76.81 86 SER A O 1
ATOM 652 N N . SER A 1 87 ? -13.491 8.902 -7.815 1.00 70.62 87 SER A N 1
ATOM 653 C CA . SER A 1 87 ? -14.405 9.906 -8.355 1.00 70.62 87 SER A CA 1
ATOM 654 C C . SER A 1 87 ? -13.795 10.564 -9.592 1.00 70.62 87 SER A C 1
ATOM 656 O O . SER A 1 87 ? -12.615 10.380 -9.893 1.00 70.62 87 SER A O 1
ATOM 658 N N . SER A 1 88 ? -14.561 11.424 -10.262 1.00 67.56 88 SER A N 1
ATOM 659 C CA . SER A 1 88 ? -14.030 12.291 -11.323 1.00 67.56 88 SER A CA 1
ATOM 660 C C . SER A 1 88 ? -12.929 13.250 -10.851 1.00 67.56 88 SER A C 1
ATOM 662 O O . SER A 1 88 ? -12.227 13.820 -11.680 1.00 67.56 88 SER A O 1
ATOM 664 N N . ARG A 1 89 ? -12.769 13.441 -9.535 1.00 67.19 89 ARG A N 1
ATOM 665 C CA . ARG A 1 89 ? -11.780 14.346 -8.930 1.00 67.19 89 ARG A CA 1
ATOM 666 C C . ARG A 1 89 ? -10.501 13.644 -8.473 1.00 67.19 89 ARG A C 1
ATOM 668 O O . ARG A 1 89 ? -9.588 14.322 -8.019 1.00 67.19 89 ARG A O 1
ATOM 675 N N . GLY A 1 90 ? -10.432 12.318 -8.579 1.00 72.19 90 GLY A N 1
ATOM 676 C CA . GLY A 1 90 ? -9.286 11.527 -8.134 1.00 72.19 90 GLY A CA 1
ATOM 677 C C . GLY A 1 90 ? -9.691 10.308 -7.312 1.00 72.19 90 GLY A C 1
ATOM 678 O O . GLY A 1 90 ? -10.881 10.064 -7.075 1.00 72.19 90 GLY A O 1
ATOM 679 N N . ASN A 1 91 ? -8.682 9.544 -6.887 1.00 79.62 91 ASN A N 1
ATOM 680 C CA . ASN A 1 91 ? -8.861 8.362 -6.048 1.00 79.62 91 ASN A CA 1
ATOM 681 C C . ASN A 1 91 ? -8.231 8.577 -4.680 1.00 79.62 91 ASN A C 1
ATOM 683 O O . ASN A 1 91 ? -7.119 9.092 -4.572 1.00 79.62 91 ASN A O 1
ATOM 687 N N . VAL A 1 92 ? -8.925 8.105 -3.656 1.00 80.56 92 VAL A N 1
ATOM 688 C CA . VAL A 1 92 ? -8.478 8.141 -2.264 1.00 80.56 92 VAL A CA 1
ATOM 689 C C . VAL A 1 92 ? -8.554 6.724 -1.713 1.00 80.56 92 VAL A C 1
ATOM 691 O O . VAL A 1 92 ? -9.487 5.991 -2.046 1.00 80.56 92 VAL A O 1
ATOM 694 N N . LEU A 1 93 ? -7.590 6.318 -0.887 1.00 84.12 93 LEU A N 1
ATOM 695 C CA . LEU A 1 93 ? -7.710 5.091 -0.105 1.00 84.12 93 LEU A CA 1
ATOM 696 C C . LEU A 1 93 ? -8.361 5.424 1.233 1.00 84.12 93 LEU A C 1
ATOM 698 O O . LEU A 1 93 ? -7.888 6.303 1.950 1.00 84.12 93 LEU A O 1
ATOM 702 N N . PHE A 1 94 ? -9.427 4.701 1.559 1.00 85.50 94 PHE A N 1
ATOM 703 C CA . PHE A 1 94 ? -10.041 4.728 2.875 1.00 85.50 94 PHE A CA 1
ATOM 704 C C . PHE A 1 94 ? -9.635 3.498 3.672 1.00 85.50 94 PHE A C 1
ATOM 706 O O . PHE A 1 94 ? -9.523 2.403 3.121 1.00 85.50 94 PHE A O 1
ATOM 713 N N . VAL A 1 95 ? -9.478 3.685 4.978 1.00 87.38 95 VAL A N 1
ATOM 714 C CA . VAL A 1 95 ? -9.351 2.615 5.966 1.00 87.38 95 VAL A CA 1
ATOM 715 C C . VAL A 1 95 ? -10.461 2.786 6.984 1.00 87.38 95 VAL A C 1
ATOM 717 O O . VAL A 1 95 ? -10.488 3.794 7.681 1.00 87.38 95 VAL A O 1
ATOM 720 N N . SER A 1 96 ? -11.372 1.822 7.054 1.00 88.00 96 SER A N 1
ATOM 721 C CA . SER A 1 96 ? -12.522 1.827 7.960 1.00 88.00 96 SER A CA 1
ATOM 722 C C . SER A 1 96 ? -12.363 0.768 9.044 1.00 88.00 96 SER A C 1
ATOM 724 O O . SER A 1 96 ? -11.907 -0.339 8.756 1.00 88.00 96 SER A O 1
ATOM 726 N N . SER A 1 97 ? -12.781 1.084 10.271 1.00 87.19 97 SER A N 1
ATOM 727 C CA . SER A 1 97 ? -12.965 0.071 11.319 1.00 87.19 97 SER A CA 1
ATOM 728 C C . SER A 1 97 ? -14.130 -0.855 10.957 1.00 87.19 97 SER A C 1
ATOM 730 O O . SER A 1 97 ? -15.154 -0.389 10.459 1.00 87.19 97 SER A O 1
ATOM 732 N N . VAL A 1 98 ? -13.992 -2.157 11.205 1.00 87.81 98 VAL A N 1
ATOM 733 C CA . VAL A 1 98 ? -15.075 -3.133 10.994 1.00 87.81 98 VAL A CA 1
ATOM 734 C C . VAL A 1 98 ? -16.217 -2.904 11.983 1.00 87.81 98 VAL A C 1
ATOM 736 O O . VAL A 1 98 ? -17.381 -2.941 11.588 1.00 87.81 98 VAL A O 1
ATOM 739 N N . ASP A 1 99 ? -15.889 -2.591 13.236 1.00 85.69 99 ASP A N 1
ATOM 740 C CA . ASP A 1 99 ? -16.881 -2.349 14.291 1.00 85.69 99 ASP A CA 1
ATOM 741 C C . ASP A 1 99 ? -17.492 -0.941 14.209 1.00 85.69 99 ASP A C 1
ATOM 743 O O . ASP A 1 99 ? -18.627 -0.718 14.632 1.00 85.69 99 ASP A O 1
ATOM 747 N N . SER A 1 100 ? -16.756 0.003 13.611 1.00 76.88 100 SER A N 1
ATOM 748 C CA . SER A 1 100 ? -17.154 1.407 13.455 1.00 76.88 100 SER A CA 1
ATOM 749 C C . SER A 1 100 ? -16.917 1.891 12.015 1.00 76.88 100 SER A C 1
ATOM 751 O O . SER A 1 100 ? -16.053 2.737 11.784 1.00 76.88 100 SER A O 1
ATOM 753 N N . PRO A 1 101 ? -17.685 1.421 11.015 1.00 66.62 101 PRO A N 1
ATOM 754 C CA . PRO A 1 101 ? -17.413 1.669 9.587 1.00 66.62 101 PRO A CA 1
ATOM 755 C C . PRO A 1 101 ? -17.532 3.140 9.148 1.00 66.62 101 PRO A C 1
ATOM 757 O O . PRO A 1 101 ? -17.139 3.514 8.037 1.00 66.62 101 PRO A O 1
ATOM 760 N N . LEU A 1 102 ? -18.088 3.995 10.009 1.00 63.94 102 LEU A N 1
ATOM 761 C CA . LEU A 1 102 ? -18.159 5.439 9.793 1.00 63.94 102 LEU A CA 1
ATOM 762 C C . LEU A 1 102 ? -16.860 6.157 10.186 1.00 63.94 102 LEU A C 1
ATOM 764 O O . LEU A 1 102 ? -16.575 7.218 9.632 1.00 63.94 102 LEU A O 1
ATOM 768 N N . GLU A 1 103 ? -16.049 5.566 11.065 1.00 64.88 103 GLU A N 1
ATOM 769 C CA . GLU A 1 103 ? -14.705 6.047 11.366 1.00 64.88 103 GLU A CA 1
ATOM 770 C C . GLU A 1 103 ? -13.760 5.572 10.266 1.00 64.88 103 GLU A C 1
ATOM 772 O O . GLU A 1 103 ? -13.542 4.371 10.075 1.00 64.88 103 GLU A O 1
ATOM 777 N N . ARG A 1 104 ? -13.238 6.529 9.494 1.00 68.38 104 ARG A N 1
ATOM 778 C CA . ARG A 1 104 ? -12.321 6.250 8.394 1.00 68.38 104 ARG A CA 1
ATOM 779 C C . ARG A 1 104 ? -11.143 7.206 8.374 1.00 68.38 104 ARG A C 1
ATOM 781 O O . ARG A 1 104 ? -11.314 8.401 8.603 1.00 68.38 104 ARG A O 1
ATOM 788 N N . VAL A 1 105 ? -9.978 6.674 8.032 1.00 74.31 105 VAL A N 1
ATOM 789 C CA . VAL A 1 105 ? -8.766 7.446 7.742 1.00 74.31 105 VAL A CA 1
ATOM 790 C C . VAL A 1 105 ? -8.542 7.433 6.233 1.00 74.31 105 VAL A C 1
ATOM 792 O O . VAL A 1 105 ? -8.736 6.402 5.586 1.00 74.31 105 VAL A O 1
ATOM 795 N N . ALA A 1 106 ? -8.184 8.585 5.671 1.00 73.19 106 ALA A N 1
ATOM 796 C CA . ALA A 1 106 ? -7.843 8.737 4.261 1.00 73.19 106 ALA A CA 1
ATOM 797 C C . ALA A 1 106 ? -6.330 8.902 4.094 1.00 73.19 106 ALA A C 1
ATOM 799 O O . ALA A 1 106 ? -5.675 9.505 4.945 1.00 73.19 106 ALA A O 1
ATOM 800 N N . THR A 1 107 ? -5.776 8.410 2.987 1.00 72.88 107 THR A N 1
ATOM 801 C CA . THR A 1 107 ? -4.373 8.681 2.645 1.00 72.88 107 THR A CA 1
ATOM 802 C C . THR A 1 107 ? -4.144 10.165 2.349 1.00 72.88 107 THR A C 1
ATOM 804 O O . THR A 1 107 ? -5.024 10.814 1.778 1.00 72.88 107 THR A O 1
ATOM 807 N N . PRO A 1 108 ? -2.954 10.713 2.666 1.00 72.94 108 PRO A N 1
ATOM 808 C CA . PRO A 1 108 ? -2.665 12.137 2.472 1.00 72.94 108 PRO A CA 1
ATOM 809 C C . PRO A 1 108 ? -2.470 12.536 0.997 1.00 72.94 108 PRO A C 1
ATOM 811 O O . PRO A 1 108 ? -2.390 13.720 0.684 1.00 72.94 108 PRO A O 1
ATOM 814 N N . PHE A 1 109 ? -2.402 11.565 0.085 1.00 78.19 109 PHE A N 1
ATOM 815 C CA . PHE A 1 109 ? -2.205 11.766 -1.350 1.00 78.19 109 PHE A CA 1
ATOM 816 C C . PHE A 1 109 ? -3.223 10.981 -2.183 1.00 78.19 109 PHE A C 1
ATOM 818 O O . PHE A 1 109 ? -3.878 10.047 -1.706 1.00 78.19 109 PHE A O 1
ATOM 825 N N . SER A 1 110 ? -3.329 11.365 -3.460 1.00 81.81 110 SER A N 1
ATOM 826 C CA . SER A 1 110 ? -4.118 10.633 -4.451 1.00 81.81 110 SER A CA 1
ATOM 827 C C . SER A 1 110 ? -3.501 9.269 -4.731 1.00 81.81 110 SER A C 1
ATOM 829 O O . SER A 1 110 ? -2.299 9.153 -4.962 1.00 81.81 110 SER A O 1
ATOM 831 N N . VAL A 1 111 ? -4.342 8.243 -4.755 1.00 82.00 111 VAL A N 1
ATOM 832 C CA . VAL A 1 111 ? -3.933 6.848 -4.940 1.00 82.00 111 VAL A CA 1
ATOM 833 C C . VAL A 1 111 ? -4.095 6.448 -6.402 1.00 82.00 111 VAL A C 1
ATOM 835 O O . VAL A 1 111 ? -4.976 6.949 -7.114 1.00 82.00 111 VAL A O 1
ATOM 838 N N . ARG A 1 112 ? -3.241 5.543 -6.881 1.00 83.00 112 ARG A N 1
ATOM 839 C CA . ARG A 1 112 ? -3.383 4.990 -8.228 1.00 83.00 112 ARG A CA 1
ATOM 840 C C . ARG A 1 112 ? -4.693 4.210 -8.332 1.00 83.00 112 ARG A C 1
ATOM 842 O O . ARG A 1 112 ? -5.028 3.403 -7.466 1.00 83.00 112 ARG A O 1
ATOM 849 N N . SER A 1 113 ? -5.464 4.472 -9.388 1.00 70.31 113 SER A N 1
ATOM 850 C CA . SER A 1 113 ? -6.708 3.736 -9.618 1.00 70.31 113 SER A CA 1
ATOM 851 C C . SER A 1 113 ? -6.380 2.335 -10.109 1.00 70.31 113 SER A C 1
ATOM 853 O O . SER A 1 113 ? -5.688 2.185 -11.116 1.00 70.31 113 SER A O 1
ATOM 855 N N . GLY A 1 114 ? -6.936 1.319 -9.451 1.00 64.19 114 GLY A N 1
ATOM 856 C CA . GLY A 1 114 ? -6.967 -0.032 -9.996 1.00 64.19 114 GLY A CA 1
ATOM 857 C C . GLY A 1 114 ? -8.072 -0.180 -11.023 1.00 64.19 114 GLY A C 1
ATOM 858 O O . GLY A 1 114 ? -9.073 -0.844 -10.769 1.00 64.19 114 GLY A O 1
ATOM 859 N N . TYR A 1 115 ? -7.924 0.478 -12.170 1.00 52.69 115 TYR A N 1
ATOM 860 C CA . TYR A 1 115 ? -8.888 0.344 -13.255 1.00 52.69 115 TYR A CA 1
ATOM 861 C C . TYR A 1 115 ? -8.722 -1.031 -13.931 1.00 52.69 115 TYR A C 1
ATOM 863 O O . TYR A 1 115 ? -7.605 -1.460 -14.206 1.00 52.69 115 TYR A O 1
ATOM 871 N N . PHE A 1 116 ? -9.842 -1.714 -14.202 1.00 51.25 116 PHE A N 1
ATOM 872 C CA . PHE A 1 116 ? -9.935 -3.024 -14.880 1.00 51.25 116 PHE A CA 1
ATOM 873 C C . PHE A 1 116 ? -9.482 -4.277 -14.107 1.00 51.25 116 PHE A C 1
ATOM 875 O O . PHE A 1 116 ? -9.028 -5.243 -14.711 1.00 51.25 116 PHE A O 1
ATOM 882 N N . GLY A 1 117 ? -9.652 -4.326 -12.783 1.00 51.06 117 GLY A N 1
ATOM 883 C CA . GLY A 1 117 ? -9.466 -5.581 -12.034 1.00 51.06 117 GLY A CA 1
ATOM 884 C C . GLY A 1 117 ? -8.005 -6.003 -11.835 1.00 51.06 117 GLY A C 1
ATOM 885 O O . GLY A 1 117 ? -7.750 -7.018 -11.196 1.00 51.06 117 GLY A O 1
ATOM 886 N N . PHE A 1 118 ? -7.052 -5.184 -12.282 1.00 58.94 118 PHE A N 1
ATOM 887 C CA . PHE A 1 118 ? -5.626 -5.295 -11.965 1.00 58.94 118 PHE A CA 1
ATOM 888 C C . PHE A 1 118 ? -5.324 -4.709 -10.574 1.00 58.94 118 PHE A C 1
ATOM 890 O O . PHE A 1 118 ? -4.462 -3.852 -10.419 1.00 58.94 118 PHE A O 1
ATOM 897 N N . GLY A 1 119 ? -6.117 -5.095 -9.568 1.00 62.53 119 GLY A N 1
ATOM 898 C CA . GLY A 1 119 ? -5.942 -4.655 -8.181 1.00 62.53 119 GLY A CA 1
ATOM 899 C C . GLY A 1 119 ? -4.575 -5.058 -7.618 1.00 62.53 119 GLY A C 1
ATOM 900 O O . GLY A 1 119 ? -3.995 -6.035 -8.070 1.00 62.53 119 GLY A O 1
ATOM 901 N N . GLY A 1 120 ? -4.072 -4.308 -6.632 1.00 70.69 120 GLY A N 1
ATOM 902 C CA . GLY A 1 120 ? -2.723 -4.534 -6.087 1.00 70.69 120 GLY A CA 1
ATOM 903 C C . GLY A 1 120 ? -2.033 -3.300 -5.500 1.00 70.69 120 GLY A C 1
ATOM 904 O O . GLY A 1 120 ? -1.071 -3.414 -4.754 1.00 70.69 120 GLY A O 1
ATOM 905 N N . TYR A 1 121 ? -2.562 -2.105 -5.767 1.00 88.31 121 TYR A N 1
ATOM 906 C CA . TYR A 1 121 ? -1.940 -0.819 -5.410 1.00 88.31 121 TYR A CA 1
ATOM 907 C C . TYR A 1 121 ? -1.893 -0.486 -3.917 1.00 88.31 121 TYR A C 1
ATOM 909 O O . TYR A 1 121 ? -1.419 0.582 -3.549 1.00 88.31 121 TYR A O 1
ATOM 917 N N . TYR A 1 122 ? -2.428 -1.336 -3.049 1.00 91.38 122 TYR A N 1
ATOM 918 C CA . TYR A 1 122 ? -2.346 -1.134 -1.609 1.00 91.38 122 TYR A CA 1
ATOM 919 C C . TYR A 1 122 ? -2.431 -2.452 -0.860 1.00 91.38 122 TYR A C 1
ATOM 921 O O . TYR A 1 122 ? -3.030 -3.412 -1.345 1.00 91.38 122 TYR A O 1
ATOM 929 N N . SER A 1 123 ? -1.853 -2.508 0.335 1.00 93.75 123 SER A N 1
ATOM 930 C CA . SER A 1 123 ? -1.955 -3.649 1.245 1.00 93.75 123 SER A CA 1
ATOM 931 C C . SER A 1 123 ? -1.704 -3.208 2.681 1.00 93.75 123 SER A C 1
ATOM 933 O O . SER A 1 123 ? -0.886 -2.324 2.912 1.00 93.75 123 SER A O 1
ATOM 935 N N . PHE A 1 124 ? -2.365 -3.835 3.653 1.00 94.75 124 PHE A N 1
ATOM 936 C CA . PHE A 1 124 ? -2.009 -3.640 5.059 1.00 94.75 124 PHE A CA 1
ATOM 937 C C . PHE A 1 124 ? -0.607 -4.171 5.349 1.00 94.75 124 PHE A C 1
ATOM 939 O O . PHE A 1 124 ? -0.180 -5.163 4.751 1.00 94.75 124 PHE A O 1
ATOM 946 N N . SER A 1 125 ? 0.077 -3.530 6.294 1.00 92.81 125 SER A N 1
ATOM 947 C CA . SER A 1 125 ? 1.166 -4.163 7.030 1.00 92.81 125 SER A CA 1
ATOM 948 C C . SER A 1 125 ? 0.628 -5.327 7.872 1.00 92.81 125 SER A C 1
ATOM 950 O O . SER A 1 125 ? -0.555 -5.383 8.216 1.00 92.81 125 SER A O 1
ATOM 952 N N . VAL A 1 126 ? 1.502 -6.273 8.216 1.00 91.88 126 VAL A N 1
ATOM 953 C CA . VAL A 1 126 ? 1.140 -7.462 9.011 1.00 91.88 126 VAL A CA 1
ATOM 954 C C . VAL A 1 126 ? 0.568 -7.105 10.382 1.00 91.88 126 VAL A C 1
ATOM 956 O O . VAL A 1 126 ? -0.374 -7.741 10.844 1.00 91.88 126 VAL A O 1
ATOM 959 N N . ASP A 1 127 ? 1.093 -6.063 11.017 1.00 91.50 127 ASP A N 1
ATOM 960 C CA . ASP A 1 127 ? 0.640 -5.576 12.322 1.00 91.50 127 ASP A CA 1
ATOM 961 C C . ASP A 1 127 ? -0.636 -4.716 12.248 1.00 91.50 127 ASP A C 1
ATOM 963 O O . ASP A 1 127 ? -1.150 -4.286 13.276 1.00 91.50 127 ASP A O 1
ATOM 967 N N . SER A 1 128 ? -1.179 -4.484 11.046 1.00 92.81 128 SER A N 1
ATOM 968 C CA . SER A 1 128 ? -2.406 -3.709 10.810 1.00 92.81 128 SER A CA 1
ATOM 969 C C . SER A 1 128 ? -2.344 -2.242 11.273 1.00 92.81 128 SER A C 1
ATOM 971 O O . SER A 1 128 ? -3.384 -1.583 11.375 1.00 92.81 128 SER A O 1
ATOM 973 N N . THR A 1 129 ? -1.143 -1.711 11.530 1.00 91.62 129 THR A N 1
ATOM 974 C CA . THR A 1 129 ? -0.918 -0.315 11.952 1.00 91.62 129 THR A CA 1
ATOM 975 C C . THR A 1 129 ? -0.651 0.621 10.779 1.00 91.62 129 THR A C 1
ATOM 977 O O . THR A 1 129 ? -0.830 1.830 10.902 1.00 91.62 129 THR A O 1
ATOM 980 N N . SER A 1 130 ? -0.261 0.066 9.632 1.00 92.38 130 SER A N 1
ATOM 981 C CA . SER A 1 130 ? 0.157 0.814 8.455 1.00 92.38 130 SER A CA 1
ATOM 982 C C . SER A 1 130 ? -0.426 0.221 7.174 1.00 92.38 130 SER A C 1
ATOM 984 O O . SER A 1 130 ? -0.918 -0.911 7.128 1.00 92.38 130 SER A O 1
ATOM 986 N N . VAL A 1 131 ? -0.368 0.996 6.096 1.00 93.25 131 VAL A N 1
ATOM 987 C CA . VAL A 1 131 ? -0.737 0.548 4.750 1.00 93.25 131 VAL A CA 1
ATOM 988 C C . VAL A 1 131 ? 0.355 0.906 3.755 1.00 93.25 131 VAL A C 1
ATOM 990 O O . VAL A 1 131 ? 0.815 2.043 3.689 1.00 93.25 131 VAL A O 1
ATOM 993 N N . PHE A 1 132 ? 0.746 -0.071 2.946 1.00 94.00 132 PHE A N 1
ATOM 994 C CA . PHE A 1 132 ? 1.477 0.173 1.714 1.00 94.00 132 PHE A CA 1
ATOM 995 C C . PHE A 1 132 ? 0.500 0.701 0.675 1.00 94.00 132 PHE A C 1
ATOM 997 O O . PHE A 1 132 ? -0.580 0.129 0.516 1.00 94.00 132 PHE A O 1
ATOM 1004 N N . VAL A 1 133 ? 0.859 1.775 -0.022 1.00 92.69 133 VAL A N 1
ATOM 1005 C CA . VAL A 1 133 ? -0.005 2.452 -0.991 1.00 92.69 133 VAL A CA 1
ATOM 1006 C C . VAL A 1 133 ? 0.825 2.956 -2.160 1.00 92.69 133 VAL A C 1
ATOM 1008 O O . VAL A 1 133 ? 1.843 3.615 -1.970 1.00 92.69 133 VAL A O 1
ATOM 1011 N N . VAL A 1 134 ? 0.359 2.682 -3.371 1.00 92.38 134 VAL A N 1
ATOM 1012 C CA . VAL A 1 134 ? 0.901 3.253 -4.598 1.00 92.38 134 VAL A CA 1
ATOM 1013 C C . VAL A 1 134 ? 0.161 4.547 -4.900 1.00 92.38 134 VAL A C 1
ATOM 1015 O O . VAL A 1 134 ? -1.057 4.550 -5.115 1.00 92.38 134 VAL A O 1
ATOM 1018 N N . ASP A 1 135 ? 0.883 5.658 -4.908 1.00 89.88 135 ASP A N 1
ATOM 1019 C CA . ASP A 1 135 ? 0.289 6.951 -5.222 1.00 89.88 135 ASP A CA 1
ATOM 1020 C C . ASP A 1 135 ? 0.017 7.110 -6.727 1.00 89.88 135 ASP A C 1
ATOM 1022 O O . ASP A 1 135 ? 0.401 6.293 -7.564 1.00 89.88 135 ASP A O 1
ATOM 1026 N N . SER A 1 136 ? -0.679 8.183 -7.099 1.00 86.00 136 SER A N 1
ATOM 1027 C CA . SER A 1 136 ? -0.995 8.478 -8.502 1.00 86.00 136 SER A CA 1
ATOM 1028 C C . SER A 1 136 ? 0.232 8.714 -9.398 1.00 86.00 136 SER A C 1
ATOM 1030 O O . SER A 1 136 ? 0.105 8.611 -10.616 1.00 86.00 136 SER A O 1
ATOM 1032 N N . GLY A 1 137 ? 1.395 9.020 -8.815 1.00 86.81 137 GLY A N 1
ATOM 1033 C CA . GLY A 1 137 ? 2.677 9.120 -9.511 1.00 86.81 137 GLY A CA 1
ATOM 1034 C C . GLY A 1 137 ? 3.328 7.760 -9.776 1.00 86.81 137 GLY A C 1
ATOM 1035 O O . GLY A 1 137 ? 4.209 7.675 -10.627 1.00 86.81 137 GLY A O 1
ATOM 1036 N N . GLY A 1 138 ? 2.847 6.698 -9.124 1.00 89.25 138 GLY A N 1
ATOM 1037 C CA . GLY A 1 138 ? 3.382 5.344 -9.233 1.00 89.25 138 GLY A CA 1
ATOM 1038 C C . GLY A 1 138 ? 4.380 4.986 -8.136 1.00 89.25 138 GLY A C 1
ATOM 1039 O O . GLY A 1 138 ? 4.895 3.869 -8.167 1.00 89.25 138 GLY A O 1
ATOM 1040 N N . ASP A 1 139 ? 4.622 5.877 -7.172 1.00 92.81 139 ASP A N 1
ATOM 1041 C CA . ASP A 1 139 ? 5.561 5.629 -6.081 1.00 92.81 139 ASP A CA 1
ATOM 1042 C C . ASP A 1 139 ? 4.913 4.751 -5.006 1.00 92.81 139 ASP A C 1
ATOM 1044 O O . ASP A 1 139 ? 3.732 4.899 -4.674 1.00 92.81 139 ASP A O 1
ATOM 1048 N N . LEU A 1 140 ? 5.701 3.833 -4.440 1.00 94.25 140 LEU A N 1
ATOM 1049 C CA . LEU A 1 140 ? 5.283 3.005 -3.313 1.00 94.25 140 LEU A CA 1
ATOM 1050 C C . LEU A 1 140 ? 5.583 3.734 -2.009 1.00 94.25 140 LEU A C 1
ATOM 1052 O O . LEU A 1 140 ? 6.738 4.029 -1.704 1.00 94.25 140 LEU A O 1
ATOM 1056 N N . ASN A 1 141 ? 4.543 3.945 -1.217 1.00 93.00 141 ASN A N 1
ATOM 1057 C CA . ASN A 1 141 ? 4.590 4.622 0.066 1.00 93.00 141 ASN A CA 1
ATOM 1058 C C . ASN A 1 141 ? 4.140 3.674 1.184 1.00 93.00 141 ASN A C 1
ATOM 1060 O O . ASN A 1 141 ? 3.270 2.831 0.968 1.00 93.00 141 ASN A O 1
ATOM 1064 N N . LEU A 1 142 ? 4.685 3.846 2.385 1.00 92.62 142 LEU A N 1
ATOM 1065 C CA . LEU A 1 142 ? 4.163 3.275 3.625 1.00 92.62 142 LEU A CA 1
ATOM 1066 C C . LEU A 1 142 ? 3.507 4.399 4.426 1.00 92.62 142 LEU A C 1
ATOM 1068 O O . LEU A 1 142 ? 4.140 5.427 4.662 1.00 92.62 142 LEU A O 1
ATOM 1072 N N . VAL A 1 143 ? 2.247 4.218 4.812 1.00 91.38 143 VAL A N 1
ATOM 1073 C CA . VAL A 1 143 ? 1.460 5.206 5.557 1.00 91.38 143 VAL A CA 1
ATOM 1074 C C . VAL A 1 143 ? 1.113 4.644 6.926 1.00 91.38 143 VAL A C 1
ATOM 1076 O O . VAL A 1 143 ? 0.452 3.609 7.011 1.00 91.38 143 VAL A O 1
ATOM 1079 N N . ASP A 1 144 ? 1.519 5.348 7.976 1.00 89.25 144 ASP A N 1
ATOM 1080 C CA . ASP A 1 144 ? 1.134 5.052 9.353 1.00 89.25 144 ASP A CA 1
ATOM 1081 C C . ASP A 1 144 ? -0.3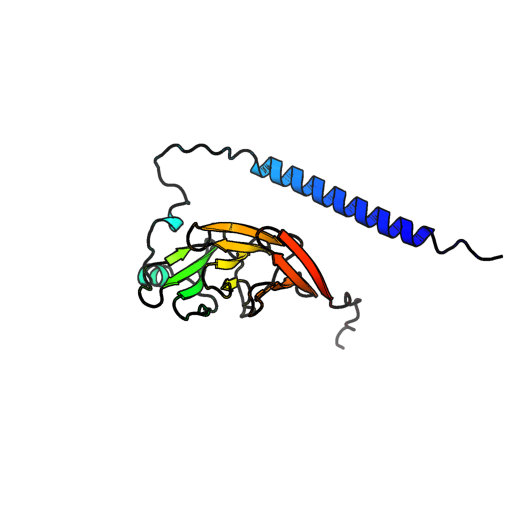07 5.520 9.599 1.00 89.25 144 ASP A C 1
ATOM 1083 O O . ASP A 1 144 ? -0.644 6.687 9.384 1.00 89.25 144 ASP A O 1
ATOM 1087 N N . LEU A 1 145 ? -1.179 4.613 10.044 1.00 86.88 145 LEU A N 1
ATOM 1088 C CA . LEU A 1 145 ? -2.611 4.903 10.177 1.00 86.88 145 LEU A CA 1
ATOM 1089 C C . LEU A 1 145 ? -2.936 5.770 11.394 1.00 86.88 145 LEU A C 1
ATOM 1091 O O . LEU A 1 145 ? -3.987 6.410 11.411 1.00 86.88 145 LEU A O 1
ATOM 1095 N N . ALA A 1 146 ? -2.072 5.783 12.411 1.00 85.62 146 ALA A N 1
ATOM 1096 C CA . ALA A 1 146 ? -2.306 6.542 13.635 1.00 85.62 146 ALA A CA 1
ATOM 1097 C C . ALA A 1 146 ? -1.998 8.035 13.452 1.00 85.62 146 ALA A C 1
ATOM 1099 O O . ALA A 1 146 ? -2.768 8.891 13.887 1.00 85.62 146 ALA A O 1
ATOM 1100 N N . SER A 1 147 ? -0.876 8.352 12.808 1.00 83.19 147 SER A N 1
ATOM 1101 C CA . SER A 1 147 ? -0.400 9.720 12.592 1.00 83.19 147 SER A CA 1
ATOM 1102 C C . SER A 1 147 ? -0.755 10.282 11.215 1.00 83.19 147 SER A C 1
ATOM 1104 O O . SER A 1 147 ? -0.750 11.500 11.040 1.00 83.19 147 SER A O 1
ATOM 1106 N N . GLY A 1 148 ? -1.039 9.422 10.232 1.00 81.44 148 GLY A N 1
ATOM 1107 C CA . GLY A 1 148 ? -1.180 9.807 8.826 1.00 81.44 148 GLY A CA 1
ATOM 1108 C C . GLY A 1 148 ? 0.151 10.148 8.146 1.00 81.44 148 GLY A C 1
ATOM 1109 O O . GLY A 1 148 ? 0.153 10.630 7.012 1.00 81.44 148 GLY A O 1
ATOM 1110 N N . SER A 1 149 ? 1.280 9.925 8.824 1.00 85.56 149 SER A N 1
ATOM 1111 C CA . SER A 1 149 ? 2.613 10.148 8.264 1.00 85.56 149 SER A CA 1
ATOM 1112 C C . SER A 1 149 ? 2.899 9.128 7.169 1.00 85.56 149 SER A C 1
ATOM 1114 O O . SER A 1 149 ? 2.424 7.995 7.227 1.00 85.56 149 SER A O 1
ATOM 1116 N N . SER A 1 150 ? 3.695 9.516 6.174 1.00 88.31 150 SER A N 1
ATOM 1117 C CA . SER A 1 150 ? 4.060 8.621 5.076 1.00 88.31 150 SER A CA 1
ATOM 1118 C C . SER A 1 150 ? 5.539 8.707 4.737 1.00 88.31 150 SER A C 1
ATOM 1120 O O . SER A 1 150 ? 6.140 9.775 4.861 1.00 88.31 150 SER A O 1
ATOM 1122 N N . CYS A 1 151 ? 6.100 7.585 4.296 1.00 89.81 151 CYS A N 1
ATOM 1123 C CA . CYS A 1 151 ? 7.464 7.476 3.799 1.00 89.81 151 CYS A CA 1
ATOM 1124 C C . CYS A 1 151 ? 7.466 6.773 2.439 1.00 89.81 151 CYS A C 1
ATOM 1126 O O . CYS A 1 151 ? 6.726 5.811 2.228 1.00 89.81 151 CYS A O 1
ATOM 1128 N N . VAL A 1 152 ? 8.311 7.242 1.522 1.00 92.75 152 VAL A N 1
ATOM 1129 C CA . VAL A 1 152 ? 8.486 6.637 0.199 1.00 92.75 152 VAL A CA 1
ATOM 1130 C C . VAL A 1 152 ? 9.421 5.433 0.323 1.00 92.75 152 VAL A C 1
ATOM 1132 O O . VAL A 1 152 ? 10.596 5.588 0.640 1.00 92.75 152 VAL A O 1
ATOM 1135 N N . ILE A 1 153 ? 8.910 4.241 0.016 1.00 94.38 153 ILE A N 1
ATOM 1136 C CA . ILE A 1 153 ? 9.674 2.986 -0.049 1.00 94.38 153 ILE A CA 1
ATOM 1137 C C . ILE A 1 153 ? 10.380 2.865 -1.404 1.00 94.38 153 ILE A C 1
ATOM 1139 O O . ILE A 1 153 ? 11.521 2.415 -1.486 1.00 94.38 153 ILE A O 1
ATOM 1143 N N . TYR A 1 154 ? 9.716 3.275 -2.490 1.00 95.06 154 TYR A N 1
ATOM 1144 C CA . TYR A 1 154 ? 10.276 3.190 -3.838 1.00 95.06 154 TYR A CA 1
ATOM 1145 C C . TYR A 1 154 ? 9.730 4.279 -4.769 1.00 95.06 154 TYR A C 1
ATOM 1147 O O . TYR A 1 154 ? 8.524 4.487 -4.835 1.00 95.06 154 TYR A O 1
ATOM 1155 N N . SER A 1 155 ? 10.630 4.920 -5.528 1.00 92.44 155 SER A N 1
ATOM 1156 C CA . SER A 1 155 ? 10.327 5.997 -6.496 1.00 92.44 155 SER A CA 1
ATOM 1157 C C . SER A 1 155 ? 11.164 5.850 -7.779 1.00 92.44 155 SER A C 1
ATOM 1159 O O . SER A 1 155 ? 11.925 6.735 -8.187 1.00 92.44 155 SER A O 1
ATOM 1161 N N . GLY A 1 156 ? 11.149 4.645 -8.359 1.00 84.12 156 GLY A N 1
ATOM 1162 C CA . GLY A 1 156 ? 12.005 4.276 -9.496 1.00 84.12 156 GLY A CA 1
ATOM 1163 C C . GLY A 1 156 ? 11.283 3.839 -10.773 1.00 84.12 156 GLY A C 1
ATOM 1164 O O . GLY A 1 156 ? 11.968 3.566 -11.756 1.00 84.12 156 GLY A O 1
ATOM 1165 N N . GLY A 1 157 ? 9.950 3.785 -10.773 1.00 82.81 157 GLY A N 1
ATOM 1166 C CA . GLY A 1 157 ? 9.127 3.305 -11.888 1.00 82.81 157 GLY A CA 1
ATOM 1167 C C . GLY A 1 157 ? 7.675 3.098 -11.456 1.00 82.81 157 GLY A C 1
ATOM 1168 O O . GLY A 1 157 ? 7.342 3.321 -10.294 1.00 82.81 157 GLY A O 1
ATOM 1169 N N . GLU A 1 158 ? 6.810 2.667 -12.373 1.00 89.81 158 GLU A N 1
ATOM 1170 C CA . GLU A 1 158 ? 5.379 2.533 -12.099 1.00 89.81 158 GLU A CA 1
ATOM 1171 C C . GLU A 1 158 ? 5.067 1.252 -11.323 1.00 89.81 158 GLU A C 1
ATOM 1173 O O . GLU A 1 158 ? 5.028 0.155 -11.891 1.00 89.81 158 GLU A O 1
ATOM 1178 N N . VAL A 1 159 ? 4.800 1.382 -10.023 1.00 91.75 159 VAL A N 1
ATOM 1179 C CA . VAL A 1 159 ? 4.388 0.242 -9.201 1.00 91.75 159 VAL A CA 1
ATOM 1180 C C . VAL A 1 159 ? 2.955 -0.177 -9.551 1.00 91.75 159 VAL A C 1
ATOM 1182 O O . VAL A 1 159 ? 2.061 0.653 -9.736 1.00 91.75 159 VAL A O 1
ATOM 1185 N N . SER A 1 160 ? 2.732 -1.486 -9.668 1.00 88.38 160 SER A N 1
ATOM 1186 C CA . SER A 1 160 ? 1.459 -2.065 -10.125 1.00 88.38 160 SER A CA 1
ATOM 1187 C C . SER A 1 160 ? 0.844 -3.098 -9.184 1.00 88.38 160 SER A C 1
ATOM 1189 O O . SER A 1 160 ? -0.369 -3.276 -9.216 1.00 88.38 160 SER A O 1
ATOM 1191 N N . ASP A 1 161 ? 1.639 -3.722 -8.317 1.00 90.50 161 ASP A N 1
ATOM 1192 C CA . ASP A 1 161 ? 1.154 -4.655 -7.297 1.00 90.50 161 ASP A CA 1
ATOM 1193 C C . ASP A 1 161 ? 2.115 -4.687 -6.104 1.00 90.50 161 ASP A C 1
ATOM 1195 O O . ASP A 1 161 ? 3.304 -4.392 -6.267 1.00 90.50 161 ASP A O 1
ATOM 1199 N N . VAL A 1 162 ? 1.598 -5.019 -4.920 1.00 93.00 162 VAL A N 1
ATOM 1200 C CA . VAL A 1 162 ? 2.309 -4.974 -3.638 1.00 93.00 162 VAL A CA 1
ATOM 1201 C C . VAL A 1 162 ? 1.897 -6.151 -2.750 1.00 93.00 162 VAL A C 1
ATOM 1203 O O . VAL A 1 162 ? 0.718 -6.342 -2.440 1.00 93.00 162 VAL A O 1
ATOM 1206 N N . ALA A 1 163 ? 2.891 -6.895 -2.268 1.00 93.50 163 ALA A N 1
ATOM 1207 C CA . ALA A 1 163 ? 2.730 -8.069 -1.421 1.00 93.50 163 ALA A CA 1
ATOM 1208 C C . ALA A 1 163 ? 3.696 -8.024 -0.219 1.00 93.50 163 ALA A C 1
ATOM 1210 O O . ALA A 1 163 ? 4.873 -8.379 -0.348 1.00 93.50 163 ALA A O 1
ATOM 1211 N N . PRO A 1 164 ? 3.223 -7.588 0.961 1.00 94.25 164 PRO A N 1
ATOM 1212 C CA . PRO A 1 164 ? 3.990 -7.663 2.199 1.00 94.25 164 PRO A CA 1
ATOM 1213 C C . PRO A 1 164 ? 4.250 -9.114 2.613 1.00 94.25 164 PRO A C 1
ATOM 1215 O O . PRO A 1 164 ? 3.392 -9.987 2.468 1.00 94.25 164 PRO A O 1
ATOM 1218 N N . SER A 1 165 ? 5.439 -9.367 3.148 1.00 93.88 165 SER A N 1
ATOM 1219 C CA . SER A 1 165 ? 5.796 -10.652 3.752 1.00 93.88 165 SER A CA 1
ATOM 1220 C C . SER A 1 165 ? 4.997 -10.904 5.042 1.00 93.88 165 SER A C 1
ATOM 1222 O O . SER A 1 165 ? 4.698 -9.952 5.763 1.00 93.88 165 SER A O 1
ATOM 1224 N N . PRO A 1 166 ? 4.683 -12.170 5.385 1.00 91.12 166 PRO A N 1
ATOM 1225 C CA . PRO A 1 166 ? 3.959 -12.502 6.617 1.00 91.12 166 PRO A CA 1
ATOM 1226 C C . P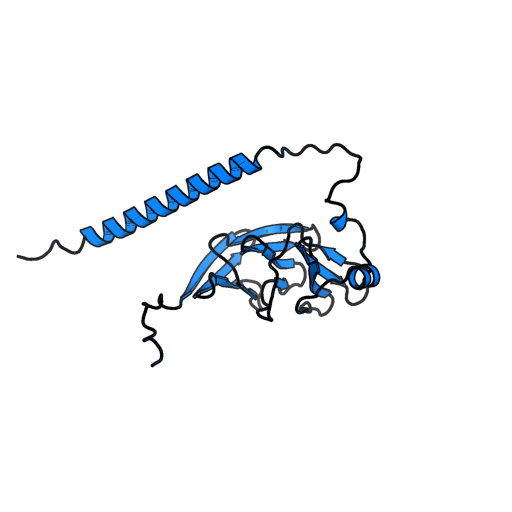RO A 1 166 ? 4.692 -12.152 7.920 1.00 91.12 166 PRO A C 1
ATOM 1228 O O . PRO A 1 166 ? 4.050 -12.064 8.961 1.00 91.12 166 PRO A O 1
ATOM 1231 N N . ASP A 1 167 ? 6.016 -11.975 7.878 1.00 90.75 167 ASP A N 1
ATOM 1232 C CA . ASP A 1 167 ? 6.820 -11.529 9.024 1.00 90.75 167 ASP A CA 1
ATOM 1233 C C . ASP A 1 167 ? 6.990 -9.999 9.087 1.00 90.75 167 ASP A C 1
ATOM 1235 O O . ASP A 1 167 ? 7.562 -9.485 10.045 1.00 90.75 167 ASP A O 1
ATOM 1239 N N . GLY A 1 168 ? 6.481 -9.269 8.088 1.00 90.12 168 GLY A N 1
ATOM 1240 C CA . GLY A 1 168 ? 6.542 -7.811 8.005 1.00 90.12 168 GLY A CA 1
ATOM 1241 C C . GLY A 1 168 ? 7.916 -7.234 7.652 1.00 90.12 168 GLY A C 1
ATOM 1242 O O . GLY A 1 168 ? 8.017 -6.024 7.479 1.00 90.12 168 GLY A O 1
ATOM 1243 N N . SER A 1 169 ? 8.957 -8.058 7.501 1.00 92.50 169 SER A N 1
ATOM 1244 C CA . SER A 1 169 ? 10.330 -7.583 7.271 1.00 92.50 169 SER A CA 1
ATOM 1245 C C . SER A 1 169 ? 10.609 -7.188 5.821 1.00 92.50 169 SER A C 1
ATOM 1247 O O . SER A 1 169 ? 11.614 -6.543 5.529 1.00 92.50 169 SER A O 1
ATOM 1249 N N . LYS A 1 170 ? 9.748 -7.609 4.890 1.00 95.31 170 LYS A N 1
ATOM 1250 C CA . LYS A 1 170 ? 9.908 -7.374 3.447 1.00 95.31 170 LYS A CA 1
ATOM 1251 C C . LYS A 1 170 ? 8.602 -7.030 2.758 1.00 95.31 170 LYS A C 1
ATOM 1253 O O . LYS A 1 170 ? 7.527 -7.454 3.193 1.00 95.31 170 LYS A O 1
ATOM 1258 N N . VAL A 1 171 ? 8.710 -6.377 1.608 1.00 95.88 171 VAL A N 1
ATOM 1259 C CA . VAL A 1 171 ? 7.605 -6.190 0.666 1.00 95.88 171 VAL A CA 1
ATOM 1260 C C . VAL A 1 171 ? 8.067 -6.461 -0.763 1.00 95.88 171 VAL A C 1
ATOM 1262 O O . VAL A 1 171 ? 9.049 -5.890 -1.234 1.00 95.88 171 VAL A O 1
ATOM 1265 N N . ALA A 1 172 ? 7.369 -7.358 -1.457 1.00 96.56 172 ALA A N 1
ATOM 1266 C CA . ALA A 1 172 ? 7.567 -7.594 -2.881 1.00 96.56 172 ALA A CA 1
ATOM 1267 C C . ALA A 1 172 ? 6.617 -6.704 -3.684 1.00 96.56 172 ALA A C 1
ATOM 1269 O O . ALA A 1 172 ? 5.471 -6.499 -3.284 1.00 96.56 172 ALA A O 1
ATOM 1270 N N . PHE A 1 173 ? 7.073 -6.175 -4.815 1.00 94.88 173 PHE A N 1
ATOM 1271 C CA . PHE A 1 173 ? 6.246 -5.316 -5.655 1.00 94.88 173 PHE A CA 1
ATOM 1272 C C . PHE A 1 173 ? 6.645 -5.377 -7.128 1.00 94.88 173 PHE A C 1
ATOM 1274 O O . PHE A 1 173 ? 7.790 -5.676 -7.476 1.00 94.88 173 PHE A O 1
ATOM 1281 N N . VAL A 1 174 ? 5.673 -5.109 -8.000 1.00 93.25 174 VAL A N 1
ATOM 1282 C CA . VAL A 1 174 ? 5.851 -5.151 -9.457 1.00 93.25 174 VAL A CA 1
ATOM 1283 C C . VAL A 1 174 ? 6.031 -3.742 -10.004 1.00 93.25 174 VAL A C 1
ATOM 1285 O O . VAL A 1 174 ? 5.172 -2.893 -9.778 1.00 93.25 174 VAL A O 1
ATOM 1288 N N . VAL A 1 175 ? 7.098 -3.513 -10.770 1.00 91.94 175 VAL A N 1
ATOM 1289 C CA . VAL A 1 175 ? 7.425 -2.231 -11.413 1.00 91.94 175 VAL A CA 1
ATOM 1290 C C . VAL A 1 175 ? 7.361 -2.363 -12.931 1.00 91.94 175 VAL A C 1
ATOM 1292 O O . VAL A 1 175 ? 7.851 -3.344 -13.499 1.00 91.94 175 VAL A O 1
ATOM 1295 N N . ASP A 1 176 ? 6.743 -1.377 -13.583 1.00 89.00 176 ASP A N 1
ATOM 1296 C CA . ASP A 1 176 ? 6.587 -1.262 -15.040 1.00 89.00 176 ASP A CA 1
ATOM 1297 C C . ASP A 1 176 ? 5.988 -2.523 -15.688 1.00 89.00 176 ASP A C 1
ATOM 1299 O O . ASP A 1 176 ? 6.259 -2.839 -16.846 1.00 89.00 176 ASP A O 1
ATOM 1303 N N . GLN A 1 177 ? 5.205 -3.287 -14.912 1.00 87.12 177 GLN A N 1
ATOM 1304 C CA . GLN A 1 177 ? 4.638 -4.593 -15.285 1.00 87.12 177 GLN A CA 1
ATOM 1305 C C . GLN A 1 177 ? 5.676 -5.628 -15.762 1.00 87.12 177 GLN A C 1
ATOM 1307 O O . GLN A 1 177 ? 5.326 -6.633 -16.379 1.00 87.12 177 GLN A O 1
ATOM 1312 N N . ALA A 1 178 ? 6.960 -5.394 -15.489 1.00 89.75 178 ALA A N 1
ATOM 1313 C CA . ALA A 1 178 ? 8.057 -6.159 -16.070 1.00 89.75 178 ALA A CA 1
ATOM 1314 C C . ALA A 1 178 ? 9.073 -6.628 -15.032 1.00 89.75 178 ALA A C 1
ATOM 1316 O O . ALA A 1 178 ? 9.753 -7.627 -15.267 1.00 89.75 178 ALA A O 1
ATOM 1317 N N . LEU A 1 179 ? 9.194 -5.924 -13.907 1.00 93.06 179 LEU A N 1
ATOM 1318 C CA . LEU A 1 179 ? 10.168 -6.208 -12.862 1.00 93.06 179 LEU A CA 1
ATOM 1319 C C . LEU A 1 179 ? 9.456 -6.582 -11.569 1.00 93.06 179 LEU A C 1
ATOM 1321 O O . LEU A 1 179 ? 8.495 -5.929 -11.184 1.00 93.06 179 LEU A O 1
ATOM 1325 N N . VAL A 1 180 ? 9.973 -7.590 -10.877 1.00 95.62 180 VAL A N 1
ATOM 1326 C CA . VAL A 1 180 ? 9.628 -7.888 -9.487 1.00 95.62 180 VAL A CA 1
ATOM 1327 C C . VAL A 1 180 ? 10.797 -7.444 -8.628 1.00 95.62 180 VAL A C 1
ATOM 1329 O O . VAL A 1 180 ? 11.910 -7.964 -8.767 1.00 95.62 180 VAL A O 1
ATOM 1332 N N . LEU A 1 181 ? 10.541 -6.477 -7.757 1.00 96.94 181 LEU A N 1
ATOM 1333 C CA . LEU A 1 181 ? 11.492 -5.983 -6.774 1.00 96.94 181 LEU A CA 1
ATOM 1334 C C . LEU A 1 181 ? 11.091 -6.457 -5.376 1.00 96.94 181 LEU A C 1
ATOM 1336 O O . LEU A 1 181 ? 9.924 -6.756 -5.116 1.00 96.94 181 LEU A O 1
ATOM 1340 N N . LEU A 1 182 ? 12.074 -6.525 -4.487 1.00 97.38 182 LEU A N 1
ATOM 1341 C CA . LEU A 1 182 ? 11.897 -6.791 -3.066 1.00 97.38 182 LEU A CA 1
ATOM 1342 C C . LEU A 1 182 ? 12.533 -5.647 -2.293 1.00 97.38 182 LEU A C 1
ATOM 1344 O O . LEU A 1 182 ? 13.688 -5.311 -2.552 1.00 97.38 182 LEU A O 1
ATOM 1348 N N . ALA A 1 183 ? 11.777 -5.063 -1.373 1.00 96.88 183 ALA A N 1
ATOM 1349 C CA . ALA A 1 183 ? 12.305 -4.144 -0.384 1.00 96.88 183 ALA A CA 1
ATOM 1350 C C . ALA A 1 183 ? 12.440 -4.859 0.961 1.00 96.88 183 ALA A C 1
ATOM 1352 O O . ALA A 1 183 ? 11.466 -5.436 1.451 1.00 96.88 183 ALA A O 1
ATOM 1353 N N . ASP A 1 184 ? 13.635 -4.806 1.534 1.00 94.25 184 ASP A N 1
ATOM 1354 C CA . ASP A 1 184 ? 13.915 -5.142 2.925 1.00 94.25 184 ASP A CA 1
ATOM 1355 C C . ASP A 1 184 ? 13.652 -3.897 3.780 1.00 94.25 184 ASP A C 1
ATOM 1357 O O . ASP A 1 184 ? 14.134 -2.816 3.445 1.00 94.25 184 ASP A O 1
ATOM 1361 N N . ILE A 1 185 ? 12.851 -4.034 4.840 1.00 87.19 185 ILE A N 1
ATOM 1362 C CA . ILE A 1 185 ? 12.430 -2.928 5.708 1.00 87.19 185 ILE A CA 1
ATOM 1363 C C . ILE A 1 185 ? 12.978 -3.187 7.112 1.00 87.19 185 ILE A C 1
ATOM 1365 O O . ILE A 1 185 ? 12.484 -4.059 7.829 1.00 87.19 185 ILE A O 1
ATOM 1369 N N . GLU A 1 186 ? 13.984 -2.413 7.515 1.00 82.62 186 GLU A N 1
ATOM 1370 C CA . GLU A 1 186 ? 14.565 -2.452 8.859 1.00 82.62 186 GLU A CA 1
ATOM 1371 C C . GLU A 1 186 ? 14.454 -1.069 9.514 1.00 82.62 186 GLU A C 1
ATOM 1373 O O . GLU A 1 186 ? 15.326 -0.209 9.393 1.00 82.62 186 GLU A O 1
ATOM 1378 N N . GLY A 1 187 ? 13.338 -0.836 10.211 1.00 74.62 187 GLY A N 1
ATOM 1379 C CA . GLY A 1 187 ? 13.026 0.487 10.755 1.00 74.62 187 GLY A CA 1
ATOM 1380 C C . GLY A 1 187 ? 12.814 1.504 9.631 1.00 74.62 187 GLY A C 1
ATOM 1381 O O . GLY A 1 187 ? 11.914 1.329 8.813 1.00 74.62 187 GLY A O 1
ATOM 1382 N N . ASP A 1 188 ? 13.648 2.546 9.596 1.00 75.88 188 ASP A N 1
ATOM 1383 C CA . ASP A 1 188 ? 13.622 3.585 8.555 1.00 75.88 188 ASP A CA 1
ATOM 1384 C C . ASP A 1 188 ? 14.527 3.257 7.350 1.00 75.88 188 ASP A C 1
ATOM 1386 O O . ASP A 1 188 ? 14.543 3.998 6.364 1.00 75.88 188 ASP A O 1
ATOM 1390 N N . GLU A 1 189 ? 15.314 2.176 7.421 1.00 83.38 189 GLU A N 1
ATOM 1391 C CA . GLU A 1 189 ? 16.189 1.753 6.331 1.00 83.38 189 GLU A CA 1
ATOM 1392 C C . GLU A 1 189 ? 15.439 0.841 5.357 1.00 83.38 189 GLU A C 1
ATOM 1394 O O . GLU A 1 189 ? 14.778 -0.124 5.748 1.00 83.38 189 GLU A O 1
ATOM 1399 N N . VAL A 1 190 ? 15.560 1.170 4.070 1.00 92.88 190 VAL A N 1
ATOM 1400 C CA . VAL A 1 190 ? 14.960 0.418 2.970 1.00 92.88 190 VAL A CA 1
ATOM 1401 C C . VAL A 1 190 ? 16.041 0.100 1.947 1.00 92.88 190 VAL A C 1
ATOM 1403 O O . VAL A 1 190 ? 16.586 1.013 1.319 1.00 92.88 190 VAL A O 1
ATOM 1406 N N . ASP A 1 191 ? 16.312 -1.187 1.740 1.00 93.69 191 ASP A N 1
ATOM 1407 C CA . ASP A 1 191 ? 17.133 -1.662 0.622 1.00 93.69 191 ASP A CA 1
ATOM 1408 C C . ASP A 1 191 ? 16.252 -2.349 -0.419 1.00 93.69 191 ASP A C 1
ATOM 1410 O O . ASP A 1 191 ? 15.354 -3.113 -0.077 1.00 93.69 191 ASP A O 1
ATOM 1414 N N . VAL A 1 192 ? 16.494 -2.068 -1.701 1.00 95.19 192 VAL A N 1
ATOM 1415 C CA . VAL A 1 192 ? 15.665 -2.563 -2.806 1.00 95.19 192 VAL A CA 1
ATOM 1416 C C . VAL A 1 192 ? 16.504 -3.396 -3.759 1.00 95.19 192 VAL A C 1
ATOM 1418 O O . VAL A 1 192 ? 17.436 -2.907 -4.402 1.00 95.19 192 VAL A O 1
ATOM 1421 N N . SER A 1 193 ? 16.102 -4.651 -3.934 1.00 95.56 193 SER A N 1
ATOM 1422 C CA . SER A 1 193 ? 16.767 -5.617 -4.800 1.00 95.56 193 SER A CA 1
ATOM 1423 C C . SER A 1 193 ? 15.856 -6.109 -5.931 1.00 95.56 193 SER A C 1
ATOM 1425 O O . SER A 1 193 ? 14.633 -6.177 -5.809 1.00 95.56 193 SER A O 1
ATOM 1427 N N . LEU A 1 194 ? 16.458 -6.434 -7.080 1.00 95.88 194 LEU A N 1
ATOM 1428 C CA . LEU A 1 194 ? 15.764 -7.044 -8.217 1.00 95.88 194 LEU A CA 1
ATOM 1429 C C . LEU A 1 194 ? 15.673 -8.557 -8.011 1.00 95.88 194 LEU A C 1
ATOM 1431 O O . LEU A 1 194 ? 16.705 -9.222 -7.932 1.00 95.88 194 LEU A O 1
ATOM 1435 N N . ILE A 1 195 ? 14.453 -9.092 -8.008 1.00 96.88 195 ILE A N 1
ATOM 1436 C CA . ILE A 1 195 ? 14.189 -10.530 -7.869 1.00 96.88 195 ILE A CA 1
ATOM 1437 C C . ILE A 1 195 ? 14.001 -11.191 -9.230 1.00 96.88 195 ILE A C 1
ATOM 1439 O O . ILE A 1 195 ? 14.597 -12.230 -9.510 1.00 96.88 195 ILE A O 1
ATOM 1443 N N . ALA A 1 196 ? 13.182 -10.590 -10.090 1.00 92.19 196 ALA A N 1
ATOM 1444 C CA . ALA A 1 196 ? 12.897 -11.118 -11.417 1.00 92.19 196 ALA A CA 1
ATOM 1445 C C . ALA A 1 196 ? 12.624 -9.987 -12.407 1.00 92.19 196 ALA A C 1
ATOM 1447 O O . ALA A 1 196 ? 12.159 -8.914 -12.033 1.00 92.19 196 ALA A O 1
ATOM 1448 N N . GLY A 1 197 ? 12.892 -10.235 -13.685 1.00 87.75 197 GLY A N 1
ATOM 1449 C CA . GLY A 1 197 ? 12.549 -9.314 -14.757 1.00 87.75 197 GLY A CA 1
ATOM 1450 C C . GLY A 1 197 ? 12.212 -10.075 -16.026 1.00 87.75 197 GLY A C 1
ATOM 1451 O O . GLY A 1 197 ? 12.914 -11.023 -16.385 1.00 87.75 197 GLY A O 1
ATOM 1452 N N . ALA A 1 198 ? 11.152 -9.662 -16.714 1.00 77.06 198 ALA A N 1
ATOM 1453 C CA . ALA A 1 198 ? 10.902 -10.131 -18.064 1.00 77.06 198 ALA A CA 1
ATOM 1454 C C . ALA A 1 198 ? 12.055 -9.657 -18.970 1.00 77.06 198 ALA A C 1
ATOM 1456 O O . ALA A 1 198 ? 12.438 -8.482 -18.914 1.00 77.06 198 ALA A O 1
ATOM 1457 N N . PRO A 1 199 ? 12.640 -10.527 -19.814 1.00 58.81 199 PRO A N 1
ATOM 1458 C CA . PRO A 1 199 ? 13.541 -10.052 -20.850 1.00 58.81 199 PRO A CA 1
ATOM 1459 C C . PRO A 1 199 ? 12.752 -9.087 -21.735 1.00 58.81 199 PRO A C 1
ATOM 1461 O O . PRO A 1 199 ? 11.646 -9.412 -22.166 1.00 58.81 199 PRO A O 1
ATOM 1464 N N . HIS A 1 200 ? 13.310 -7.901 -21.983 1.00 50.91 200 HIS A N 1
ATOM 1465 C CA . HIS A 1 200 ? 12.749 -6.917 -22.907 1.00 50.91 200 HIS A CA 1
ATOM 1466 C C . HIS A 1 200 ? 12.382 -7.651 -24.205 1.00 50.91 200 HIS A C 1
ATOM 1468 O O . HIS A 1 200 ? 13.277 -8.129 -24.908 1.00 50.91 200 HIS A O 1
ATOM 1474 N N . GLN A 1 201 ? 11.087 -7.831 -24.487 1.00 47.69 201 GLN A N 1
ATOM 1475 C CA . GLN A 1 201 ? 10.683 -8.508 -25.713 1.00 47.69 201 GLN A CA 1
ATOM 1476 C C . GLN A 1 201 ? 11.219 -7.690 -26.889 1.00 47.69 201 GLN A C 1
ATOM 1478 O O . GLN A 1 201 ? 11.017 -6.477 -26.983 1.00 47.69 201 GLN A O 1
ATOM 1483 N N . THR A 1 202 ? 11.983 -8.361 -27.743 1.00 45.94 202 THR A N 1
ATOM 1484 C CA . THR A 1 202 ? 12.365 -7.853 -29.056 1.00 45.94 202 THR A CA 1
ATOM 1485 C C . THR A 1 202 ? 11.124 -7.887 -29.956 1.00 45.94 202 THR A C 1
ATOM 1487 O O . THR A 1 202 ? 10.294 -8.784 -29.802 1.00 45.94 202 THR A O 1
ATOM 1490 N N . PRO A 1 203 ? 10.952 -6.914 -30.870 1.00 42.69 203 PRO A N 1
ATOM 1491 C CA . PRO A 1 203 ? 9.780 -6.833 -31.733 1.00 42.69 203 PRO A CA 1
ATOM 1492 C C . PRO A 1 203 ? 9.745 -8.058 -32.646 1.00 42.69 203 PRO A C 1
ATOM 1494 O O . PRO A 1 203 ? 10.644 -8.270 -33.457 1.00 42.69 203 PRO A O 1
ATOM 1497 N N . GLY A 1 204 ? 8.718 -8.881 -32.481 1.00 40.91 204 GLY A N 1
ATOM 1498 C CA . GLY A 1 204 ? 8.601 -10.146 -33.193 1.00 40.91 204 GLY A CA 1
ATOM 1499 C C . GLY A 1 204 ? 7.198 -10.721 -33.118 1.00 40.91 204 GLY A C 1
ATOM 1500 O O . GLY A 1 204 ? 7.044 -11.920 -32.929 1.00 40.91 204 GLY A O 1
ATOM 1501 N N . TYR A 1 205 ? 6.181 -9.869 -33.242 1.00 42.31 205 TYR A N 1
ATOM 1502 C CA . TYR A 1 205 ? 4.877 -10.334 -33.694 1.00 42.31 205 TYR A CA 1
ATOM 1503 C C . TYR A 1 205 ? 4.906 -10.261 -35.227 1.00 42.31 205 TYR A C 1
ATOM 1505 O O . TYR A 1 205 ? 4.989 -9.148 -35.758 1.00 42.31 205 TYR A O 1
ATOM 1513 N N . PRO A 1 206 ? 4.937 -11.386 -35.965 1.00 48.19 206 PRO A N 1
ATOM 1514 C CA . PRO A 1 206 ? 4.673 -11.322 -37.393 1.00 48.19 206 PRO A CA 1
ATOM 1515 C C . PRO A 1 206 ? 3.229 -10.825 -37.586 1.00 48.19 206 PRO A C 1
ATOM 1517 O O . PRO A 1 206 ? 2.364 -11.164 -36.772 1.00 48.19 206 PRO A O 1
ATOM 1520 N N . PRO A 1 207 ? 2.957 -9.986 -38.600 1.00 41.25 207 PRO A N 1
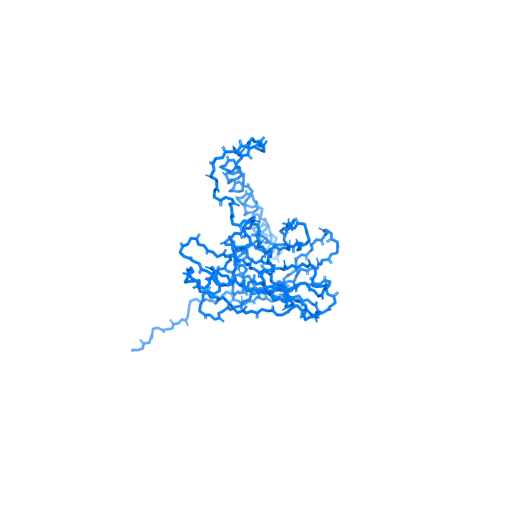ATOM 1521 C CA . PRO A 1 207 ? 1.590 -9.582 -38.897 1.00 41.25 207 PRO A CA 1
ATOM 1522 C C . PRO A 1 207 ? 0.735 -10.833 -39.125 1.00 41.25 207 PRO A C 1
ATOM 1524 O O . PRO A 1 207 ? 1.197 -11.790 -39.745 1.00 41.25 207 PRO A O 1
ATOM 1527 N N . ALA A 1 208 ? -0.479 -10.828 -38.574 1.00 58.84 208 ALA A N 1
ATOM 1528 C CA . ALA A 1 208 ? -1.478 -11.834 -38.901 1.00 58.84 208 ALA A CA 1
ATOM 1529 C C . ALA A 1 208 ? -1.796 -11.739 -40.402 1.00 58.84 208 ALA A C 1
ATOM 1531 O O . ALA A 1 208 ? -1.930 -10.623 -40.912 1.00 58.84 208 ALA A O 1
ATOM 1532 N N . ASP A 1 209 ? -1.845 -12.901 -41.057 1.00 64.19 209 ASP A N 1
ATOM 1533 C CA . ASP A 1 209 ? -2.116 -13.072 -42.492 1.00 64.19 209 ASP A CA 1
ATOM 1534 C C . ASP A 1 209 ? -3.388 -12.349 -42.971 1.00 64.19 209 ASP A C 1
ATOM 1536 O O . ASP A 1 209 ? -4.400 -12.343 -42.225 1.00 64.19 209 ASP A O 1
#

pLDDT: mean 70.16, std 22.23, range [24.56, 97.38]

Foldseek 3Di:
DDDDDPPVVVVVVVVVVVVVVVVVVVVVVVVCVVVVPPDDDDDDDDDDPQCVQPDLCAPVNLVVQVWDKADWDAALVRQWIWIWTDDPVAIWIWIAGPVGRSDIGIAPAGADDPPPNLDAQKDAQNVNQWMFGQGNLQFTWIAGRVPSDIDTQDDDAHWRHWDADNVRQKIWTQGPVFWIKMWGDDPPDTDIDTDDGDDPDDDDDDDDD

Sequence (209 aa):
MSTHYGAGVRMLKRARRLSQTRQIRQDRQERQERQGDQGCLIIKLGLDMTDFAKVPMSAEAAAAASLSLGPPKLSADGSKVCYSASSSRGNVLFVSSVDSPLERVATPFSVRSGYFGFGGYYSFSVDSTSVFVVDSGGDLNLVDLASGSSCVIYSGGEVSDVAPSPDGSKVAFVVDQALVLLADIEGDEVDVSLIAGAPHQTPGYPPAD

Radius of gyration: 21.48 Å; chains: 1; bounding box: 73×44×57 Å